Protein AF-A0AAW6XRH9-F1 (afdb_monomer_lite)

Sequence (326 aa):
MAYDRAVGAHVDYLELDLQKTADNILVVSHDENMSRVFGIDRNIKDYPYRKLNIYINQNNESMHSLEDVFKRYQNSNVKFMIEPKGDDDTKLLLQLIKKYQLEKRVLLESFSKEALITCSKVSPQIPTTQLSGDYQSLSLSKYYANNFYSEKTANYLNEHQKGYLLWGVNTVDQMEQYVQPEAGVSGILTDFPIKLATVLHANDAFKRHYESVSYPSNNISGDILLKNGRRVYANQVKLKENKLYYHVKPNLWINYNDLKNSNDFAPQAKTGKIILRKKTAVYTDPSFKKNSGRKLAANSAWNYFAVKKIDGKTAYNLGGSQWIRQ

Structure (mmCIF, N/CA/C/O backbone):
data_AF-A0AAW6XRH9-F1
#
_entry.id   AF-A0AAW6XRH9-F1
#
loop_
_atom_site.group_PDB
_atom_site.id
_atom_site.type_symbol
_atom_site.label_atom_id
_atom_site.label_alt_id
_atom_site.label_comp_id
_atom_site.label_asym_id
_atom_site.label_entity_id
_atom_site.label_seq_id
_atom_site.pdbx_PDB_ins_code
_atom_site.Cartn_x
_atom_site.Cartn_y
_atom_site.Cartn_z
_atom_site.occupancy
_atom_site.B_iso_or_equiv
_atom_site.auth_seq_id
_atom_site.auth_comp_id
_atom_site.auth_asym_id
_atom_site.auth_atom_id
_atom_site.pdbx_PDB_model_num
ATOM 1 N N . MET A 1 1 ? -4.885 -9.039 -7.307 1.00 79.44 1 MET A N 1
ATOM 2 C CA . MET A 1 1 ? -5.083 -10.222 -6.431 1.00 79.44 1 MET A CA 1
ATOM 3 C C . MET A 1 1 ? -4.707 -9.957 -4.978 1.00 79.44 1 MET A C 1
ATOM 5 O O . MET A 1 1 ? -5.488 -10.303 -4.099 1.00 79.44 1 MET A O 1
ATOM 9 N N . ALA A 1 2 ? -3.540 -9.360 -4.701 1.00 85.31 2 ALA A N 1
ATOM 10 C CA . ALA A 1 2 ? -3.091 -9.087 -3.328 1.00 85.31 2 ALA A CA 1
ATOM 11 C C . ALA A 1 2 ? -4.134 -8.306 -2.503 1.00 85.31 2 ALA A C 1
ATOM 13 O O . ALA A 1 2 ? -4.530 -8.750 -1.428 1.00 85.31 2 ALA A O 1
ATOM 14 N N . TYR A 1 3 ? -4.670 -7.219 -3.062 1.00 90.88 3 TYR A N 1
ATOM 15 C CA . TYR A 1 3 ? -5.717 -6.426 -2.417 1.00 90.88 3 TYR A CA 1
ATOM 16 C C . TYR A 1 3 ? -7.033 -7.184 -2.223 1.00 90.88 3 TYR A C 1
ATOM 18 O O . TYR A 1 3 ? -7.654 -7.043 -1.180 1.00 90.88 3 TYR A O 1
ATOM 26 N N . ASP A 1 4 ? -7.438 -8.062 -3.147 1.00 89.06 4 ASP A N 1
ATOM 27 C CA . ASP A 1 4 ? -8.636 -8.893 -2.944 1.00 89.06 4 ASP A CA 1
ATOM 28 C C . ASP A 1 4 ? -8.476 -9.846 -1.765 1.00 89.06 4 ASP A C 1
ATOM 30 O O . ASP A 1 4 ? -9.426 -10.071 -1.021 1.00 89.06 4 ASP A O 1
ATOM 34 N N . ARG A 1 5 ? -7.274 -10.410 -1.600 1.00 86.38 5 ARG A N 1
ATOM 35 C CA . ARG A 1 5 ? -6.949 -11.281 -0.472 1.00 86.38 5 ARG A CA 1
ATOM 36 C C . ARG A 1 5 ? -6.963 -10.497 0.841 1.00 86.38 5 ARG A C 1
ATOM 38 O O . ARG A 1 5 ? -7.491 -11.008 1.820 1.00 86.38 5 ARG A O 1
ATOM 45 N N . ALA A 1 6 ? -6.446 -9.269 0.845 1.00 89.06 6 ALA A N 1
ATOM 46 C CA . ALA A 1 6 ? -6.494 -8.381 2.005 1.00 89.06 6 ALA A CA 1
ATOM 47 C C . ALA A 1 6 ? -7.936 -7.962 2.353 1.00 89.06 6 ALA A C 1
ATOM 49 O O . ALA A 1 6 ? -8.355 -8.096 3.499 1.00 89.06 6 ALA A O 1
ATOM 50 N N . VAL A 1 7 ? -8.746 -7.558 1.367 1.00 89.69 7 VAL A N 1
ATOM 51 C CA . VAL A 1 7 ? -10.181 -7.272 1.561 1.00 89.69 7 VAL A CA 1
ATOM 52 C C . VAL A 1 7 ? -10.924 -8.515 2.056 1.00 89.69 7 VAL A C 1
ATOM 54 O O . VAL A 1 7 ? -11.724 -8.436 2.984 1.00 89.69 7 VAL A O 1
ATOM 57 N N . GLY A 1 8 ? -10.617 -9.683 1.489 1.00 82.81 8 GLY A N 1
ATOM 58 C CA . GLY A 1 8 ? -11.115 -10.977 1.951 1.00 82.81 8 GLY A CA 1
ATOM 59 C C . GLY A 1 8 ? -10.638 -11.376 3.350 1.00 82.81 8 GLY A C 1
ATOM 60 O O . GLY A 1 8 ? -11.140 -12.360 3.869 1.00 82.81 8 GLY A O 1
ATOM 61 N N . ALA A 1 9 ? -9.707 -10.635 3.952 1.00 82.88 9 ALA A N 1
ATOM 62 C CA . ALA A 1 9 ? -9.275 -10.760 5.343 1.00 82.88 9 ALA A CA 1
ATOM 63 C C . ALA A 1 9 ? -9.768 -9.585 6.223 1.00 82.88 9 ALA A C 1
ATOM 65 O O . ALA A 1 9 ? -9.244 -9.400 7.319 1.00 82.88 9 ALA A O 1
ATOM 66 N N . HIS A 1 10 ? -10.744 -8.792 5.741 1.00 84.75 10 HIS A N 1
ATOM 67 C CA . HIS A 1 10 ? -11.311 -7.583 6.375 1.00 84.75 10 HIS A CA 1
ATOM 68 C C . HIS A 1 10 ? -10.250 -6.677 7.007 1.00 84.75 10 HIS A C 1
ATOM 70 O O . HIS A 1 10 ? -10.393 -6.209 8.141 1.00 84.75 10 HIS A O 1
ATOM 76 N N . VAL A 1 11 ? -9.185 -6.400 6.256 1.00 91.25 11 VAL A N 1
ATOM 77 C CA . VAL A 1 11 ? -8.307 -5.284 6.607 1.00 91.25 11 VAL A CA 1
ATOM 78 C C . VAL A 1 11 ? -9.104 -3.979 6.607 1.00 91.25 11 VAL A C 1
ATOM 80 O O . VAL A 1 11 ? -10.017 -3.794 5.798 1.00 91.25 11 VAL A O 1
ATOM 83 N N . ASP A 1 12 ? -8.743 -3.059 7.497 1.00 94.75 12 ASP A N 1
ATOM 84 C CA . ASP A 1 12 ? -9.359 -1.730 7.536 1.00 94.75 12 ASP A CA 1
ATOM 85 C C . ASP A 1 12 ? -8.876 -0.854 6.375 1.00 94.75 12 ASP A C 1
ATOM 87 O O . ASP A 1 12 ? -9.661 -0.103 5.791 1.00 94.75 12 ASP A O 1
ATOM 91 N N . TYR A 1 13 ? -7.587 -0.971 6.038 1.00 97.38 13 TYR A N 1
ATOM 92 C CA . TYR A 1 13 ? -6.907 -0.180 5.019 1.00 97.38 13 TYR A CA 1
ATOM 93 C C . TYR A 1 13 ? -6.133 -1.076 4.050 1.00 97.38 13 TYR A C 1
ATOM 95 O O . TYR A 1 13 ? -5.524 -2.069 4.449 1.00 97.38 13 TYR A O 1
ATOM 103 N N . LEU A 1 14 ? -6.130 -0.689 2.776 1.00 97.50 14 LEU A N 1
ATOM 104 C CA . LEU A 1 14 ? -5.106 -1.080 1.813 1.00 97.50 14 LEU A CA 1
ATOM 105 C C . LEU A 1 14 ? -4.059 0.034 1.776 1.00 97.50 14 LEU A C 1
ATOM 107 O O . LEU A 1 14 ? -4.413 1.169 1.459 1.00 97.50 14 LEU A O 1
ATOM 111 N N . GLU A 1 15 ? -2.811 -0.283 2.110 1.00 96.50 15 GLU A N 1
ATOM 112 C CA . GLU A 1 15 ? -1.676 0.633 1.955 1.00 96.50 15 GLU A CA 1
ATOM 113 C C . GLU A 1 15 ? -1.172 0.590 0.503 1.00 96.50 15 GLU A C 1
ATOM 115 O O . GLU A 1 15 ? -1.142 -0.483 -0.116 1.00 96.50 15 GLU A O 1
ATOM 120 N N . LEU A 1 16 ? -0.912 1.771 -0.067 1.00 94.75 16 LEU A N 1
ATOM 121 C CA . LEU A 1 16 ? -0.594 1.979 -1.474 1.00 94.75 16 LEU A CA 1
ATOM 122 C C . LEU A 1 16 ? 0.499 3.047 -1.648 1.00 94.75 16 LEU A C 1
ATOM 124 O O . LEU A 1 16 ? 0.236 4.248 -1.526 1.00 94.75 16 LEU A O 1
ATOM 128 N N . ASP A 1 17 ? 1.658 2.629 -2.146 1.00 92.31 17 ASP A N 1
ATOM 129 C CA . ASP A 1 17 ? 2.605 3.535 -2.791 1.00 92.31 17 ASP A CA 1
ATOM 130 C C . ASP A 1 17 ? 2.164 3.915 -4.209 1.00 92.31 17 ASP A C 1
ATOM 132 O O . ASP A 1 17 ? 1.732 3.071 -5.011 1.00 92.31 17 ASP A O 1
ATOM 136 N N . LEU A 1 18 ? 2.371 5.183 -4.564 1.00 94.31 18 LEU A N 1
ATOM 137 C CA . LEU A 1 18 ? 2.085 5.694 -5.899 1.00 94.31 18 LEU A CA 1
ATOM 138 C C . LEU A 1 18 ? 3.344 6.093 -6.662 1.00 94.31 18 LEU A C 1
ATOM 140 O O . LEU A 1 18 ? 4.308 6.612 -6.109 1.00 94.31 18 LEU A O 1
ATOM 144 N N . GLN A 1 19 ? 3.270 5.930 -7.980 1.00 94.19 19 GLN A N 1
ATOM 145 C CA . GLN A 1 19 ? 4.191 6.524 -8.944 1.00 94.19 19 GLN A CA 1
ATOM 146 C C . GLN A 1 19 ? 3.393 7.187 -10.062 1.00 94.19 19 GLN A C 1
ATOM 148 O O . GLN A 1 19 ? 2.272 6.776 -10.373 1.00 94.19 19 GLN A O 1
ATOM 153 N N . LYS A 1 20 ? 3.976 8.198 -10.708 1.00 95.44 20 LYS A N 1
ATOM 154 C CA . LYS A 1 20 ? 3.349 8.899 -11.833 1.00 95.44 20 LYS A CA 1
ATOM 155 C C . LYS A 1 20 ? 3.992 8.508 -13.161 1.00 95.44 20 LYS A C 1
ATOM 157 O O . LYS A 1 20 ? 5.211 8.466 -13.292 1.00 95.44 20 LYS A O 1
ATOM 162 N N . THR A 1 21 ? 3.152 8.230 -14.151 1.00 96.88 21 THR A N 1
ATOM 163 C CA . THR A 1 21 ? 3.546 7.962 -15.547 1.00 96.88 21 THR A CA 1
ATOM 164 C C . THR A 1 21 ? 3.757 9.255 -16.343 1.00 96.88 21 THR A C 1
ATOM 166 O O . THR A 1 21 ? 3.339 10.331 -15.915 1.00 96.88 21 THR A O 1
ATOM 169 N N . ALA A 1 22 ? 4.365 9.165 -17.531 1.00 96.94 22 ALA A N 1
ATOM 170 C CA . ALA A 1 22 ? 4.629 10.337 -18.379 1.00 96.94 22 ALA A CA 1
ATOM 171 C C . ALA A 1 22 ? 3.352 11.073 -18.837 1.00 96.94 22 ALA A C 1
ATOM 173 O O . ALA A 1 22 ? 3.406 12.258 -19.156 1.00 96.94 22 ALA A O 1
ATOM 174 N N . ASP A 1 23 ? 2.208 10.382 -18.882 1.00 97.31 23 ASP A N 1
ATOM 175 C CA . ASP A 1 23 ? 0.891 10.940 -19.209 1.00 97.31 23 ASP A CA 1
ATOM 176 C C . ASP A 1 23 ? 0.044 11.265 -17.962 1.00 97.31 23 ASP A C 1
ATOM 178 O O . ASP A 1 23 ? -1.179 11.347 -18.045 1.00 97.31 23 ASP A O 1
ATOM 182 N N . ASN A 1 24 ? 0.698 11.504 -16.815 1.00 95.81 24 ASN A N 1
ATOM 183 C CA . ASN A 1 24 ? 0.095 11.933 -15.545 1.00 95.81 24 ASN A CA 1
ATOM 184 C C . ASN A 1 24 ? -0.930 10.955 -14.944 1.00 95.81 24 ASN A C 1
ATOM 186 O O . ASN A 1 24 ? -1.777 11.347 -14.140 1.00 95.81 24 ASN A O 1
ATOM 190 N N . ILE A 1 25 ? -0.846 9.669 -15.285 1.00 97.19 25 ILE A N 1
ATOM 191 C CA . ILE A 1 25 ? -1.648 8.625 -14.644 1.00 97.19 25 ILE A CA 1
ATOM 192 C C . ILE A 1 25 ? -0.900 8.120 -13.409 1.00 97.19 25 ILE A C 1
ATOM 194 O O . ILE A 1 25 ? 0.241 7.658 -13.523 1.00 97.19 25 ILE A O 1
ATOM 198 N N . LEU A 1 26 ? -1.554 8.194 -12.246 1.00 97.38 26 LEU A N 1
ATOM 199 C CA . LEU A 1 26 ? -1.068 7.592 -11.004 1.00 97.38 26 LEU A CA 1
ATOM 200 C C . LEU A 1 26 ? -1.239 6.072 -11.068 1.00 97.38 26 LEU A C 1
ATOM 202 O O . LEU A 1 26 ? -2.343 5.562 -11.287 1.00 97.38 26 LEU A O 1
ATOM 206 N N . VAL A 1 27 ? -0.138 5.356 -10.877 1.00 96.75 27 VAL A N 1
ATOM 207 C CA . VAL A 1 27 ? -0.069 3.894 -10.845 1.00 96.75 27 VAL A CA 1
ATOM 208 C C . VAL A 1 27 ? 0.386 3.421 -9.476 1.00 96.75 27 VAL A C 1
ATOM 210 O O . VAL A 1 27 ? 1.139 4.110 -8.792 1.00 96.75 27 VAL A O 1
ATOM 213 N N . VAL A 1 28 ? -0.065 2.234 -9.088 1.00 95.12 28 VAL A N 1
ATOM 214 C CA . VAL A 1 28 ? 0.294 1.631 -7.804 1.00 95.12 28 VAL A CA 1
ATOM 215 C C . VAL A 1 28 ? 1.624 0.894 -7.945 1.00 95.12 28 VAL A C 1
ATOM 217 O O . VAL A 1 28 ? 1.713 -0.102 -8.670 1.00 95.12 28 VAL A O 1
ATOM 220 N N . SER A 1 29 ? 2.669 1.416 -7.301 1.00 92.00 29 SER A N 1
ATOM 221 C CA . SER A 1 29 ? 4.024 0.859 -7.316 1.00 92.00 29 SER A CA 1
ATOM 222 C C . SER A 1 29 ? 4.869 1.488 -6.212 1.00 92.00 29 SER A C 1
ATOM 224 O O . SER A 1 29 ? 4.973 2.706 -6.146 1.00 92.00 29 SER A O 1
ATOM 226 N N . HIS A 1 30 ? 5.555 0.669 -5.416 1.00 90.00 30 HIS A N 1
ATOM 227 C CA . HIS A 1 30 ? 6.569 1.158 -4.476 1.00 90.00 30 HIS A CA 1
ATOM 228 C C . HIS A 1 30 ? 7.784 1.737 -5.216 1.00 90.00 30 HIS A C 1
ATOM 230 O O . HIS A 1 30 ? 8.213 2.864 -4.977 1.00 90.00 30 HIS A O 1
ATOM 236 N N . ASP A 1 31 ? 8.335 0.971 -6.162 1.00 86.06 31 ASP A N 1
ATOM 237 C CA . ASP A 1 31 ? 9.548 1.362 -6.881 1.00 86.06 31 ASP A CA 1
ATOM 238 C C . ASP A 1 31 ? 9.225 2.303 -8.045 1.00 86.06 31 ASP A C 1
ATOM 240 O O . ASP A 1 31 ? 8.259 2.086 -8.781 1.00 86.06 31 ASP A O 1
ATOM 244 N N . GLU A 1 32 ? 10.119 3.256 -8.306 1.00 88.69 32 GLU A N 1
ATOM 245 C CA . GLU A 1 32 ? 10.082 4.103 -9.506 1.00 88.69 32 GLU A CA 1
ATOM 246 C C . GLU A 1 32 ? 10.357 3.320 -10.805 1.00 88.69 32 GLU A C 1
ATOM 248 O O . GLU A 1 32 ? 10.006 3.769 -11.899 1.00 88.69 32 GLU A O 1
ATOM 253 N N . ASN A 1 33 ? 11.012 2.156 -10.709 1.00 87.44 33 ASN A N 1
ATOM 254 C CA . ASN A 1 33 ? 11.453 1.343 -11.843 1.00 87.44 33 ASN A CA 1
ATOM 255 C C . ASN A 1 33 ? 10.791 -0.042 -11.836 1.00 87.44 33 ASN A C 1
ATOM 257 O O . ASN A 1 33 ? 10.677 -0.708 -10.810 1.00 87.44 33 ASN A O 1
ATOM 261 N N . MET A 1 34 ? 10.413 -0.524 -13.019 1.00 84.31 34 MET A N 1
ATOM 262 C CA . MET A 1 34 ? 9.691 -1.788 -13.197 1.00 84.31 34 MET A CA 1
ATOM 263 C C . MET A 1 34 ? 10.557 -3.053 -13.021 1.00 84.31 34 MET A C 1
ATOM 265 O O . MET A 1 34 ? 10.050 -4.173 -13.153 1.00 84.31 34 MET A O 1
ATOM 269 N N . SER A 1 35 ? 11.851 -2.909 -12.722 1.00 77.12 35 SER A N 1
ATOM 270 C CA . SER A 1 35 ? 12.831 -4.001 -12.687 1.00 77.12 35 SER A CA 1
ATOM 271 C C . SER A 1 35 ? 12.520 -5.075 -11.653 1.00 77.12 35 SER A C 1
ATOM 273 O O . SER A 1 35 ? 12.693 -6.253 -11.949 1.00 77.12 35 SER A O 1
ATOM 275 N N . ARG A 1 36 ? 12.060 -4.718 -10.451 1.00 75.00 36 ARG A N 1
ATOM 276 C CA . ARG A 1 36 ? 11.839 -5.710 -9.387 1.00 75.00 36 ARG A CA 1
ATOM 277 C C . ARG A 1 36 ? 10.564 -6.526 -9.603 1.00 75.00 36 ARG A C 1
ATOM 279 O O . ARG A 1 36 ? 10.591 -7.745 -9.470 1.00 75.00 36 ARG A O 1
ATOM 286 N N . VAL A 1 37 ? 9.462 -5.859 -9.961 1.00 80.81 37 VAL A N 1
ATOM 287 C CA . VAL A 1 37 ? 8.123 -6.477 -10.042 1.00 80.81 37 VAL A CA 1
ATOM 288 C C . VAL A 1 37 ? 7.845 -7.088 -11.416 1.00 80.81 37 VAL A C 1
ATOM 290 O O . VAL A 1 37 ? 7.384 -8.223 -11.515 1.00 80.81 37 VAL A O 1
ATOM 293 N N . PHE A 1 38 ? 8.146 -6.356 -12.488 1.00 79.44 38 PHE A N 1
ATOM 294 C CA . PHE A 1 38 ? 7.896 -6.790 -13.870 1.00 79.44 38 PHE A CA 1
ATOM 295 C C . PHE A 1 38 ? 9.172 -7.269 -14.556 1.00 79.44 38 PHE A C 1
ATOM 297 O O . PHE A 1 38 ? 9.143 -7.851 -15.645 1.00 79.44 38 PHE A O 1
ATOM 304 N N . GLY A 1 39 ? 10.330 -7.016 -13.938 1.00 68.75 39 GLY A N 1
ATOM 305 C CA . GLY A 1 39 ? 11.597 -7.414 -14.507 1.00 68.75 39 GLY A CA 1
ATOM 306 C C . GLY A 1 39 ? 12.113 -6.500 -15.621 1.00 68.75 39 GLY A C 1
ATOM 307 O O . GLY A 1 39 ? 13.094 -6.832 -16.289 1.00 68.75 39 GLY A O 1
ATOM 308 N N . ILE A 1 40 ? 11.418 -5.413 -15.923 1.00 74.25 40 ILE A N 1
ATOM 309 C CA . ILE A 1 40 ? 11.730 -4.557 -17.066 1.00 74.25 40 ILE A CA 1
ATOM 310 C C . ILE A 1 40 ? 12.482 -3.336 -16.560 1.00 74.25 40 ILE A C 1
ATOM 312 O O . ILE A 1 40 ? 11.975 -2.635 -15.695 1.00 74.25 40 ILE A O 1
ATOM 316 N N . ASP A 1 41 ? 13.660 -3.059 -17.115 1.00 76.31 41 ASP A N 1
ATOM 317 C CA . ASP A 1 41 ? 14.398 -1.841 -16.780 1.00 76.31 41 ASP A CA 1
ATOM 318 C C . ASP A 1 41 ? 13.805 -0.626 -17.507 1.00 76.31 41 ASP A C 1
ATOM 320 O O . ASP A 1 41 ? 14.206 -0.263 -18.616 1.00 76.31 41 ASP A O 1
ATOM 324 N N . ARG A 1 42 ? 12.764 -0.056 -16.900 1.00 82.75 42 ARG A N 1
ATOM 325 C CA . ARG A 1 42 ? 12.093 1.176 -17.319 1.00 82.75 42 ARG A CA 1
ATOM 326 C C . ARG A 1 42 ? 11.636 1.922 -16.076 1.00 82.75 42 ARG A C 1
ATOM 328 O O . ARG A 1 42 ? 10.967 1.323 -15.231 1.00 82.75 42 ARG A O 1
ATOM 335 N N . ASN A 1 43 ? 11.943 3.214 -15.995 1.00 88.38 43 ASN A N 1
ATOM 336 C CA . ASN A 1 43 ? 11.331 4.067 -14.983 1.00 88.38 43 ASN A CA 1
ATOM 337 C C . ASN A 1 43 ? 9.909 4.412 -15.414 1.00 88.38 43 ASN A C 1
ATOM 339 O O . ASN A 1 43 ? 9.656 4.700 -16.583 1.00 88.38 43 ASN A O 1
ATOM 343 N N . ILE A 1 44 ? 8.987 4.388 -14.463 1.00 94.31 44 ILE A N 1
ATOM 344 C CA . ILE A 1 44 ? 7.557 4.587 -14.700 1.00 94.31 44 ILE A CA 1
ATOM 345 C C . ILE A 1 44 ? 7.292 5.980 -15.283 1.00 94.31 44 ILE A C 1
ATOM 347 O O . ILE A 1 44 ? 6.551 6.112 -16.257 1.00 94.31 44 ILE A O 1
ATOM 351 N N . LYS A 1 45 ? 7.977 7.001 -14.758 1.00 95.44 45 LYS A N 1
ATOM 352 C CA . LYS A 1 45 ? 7.833 8.401 -15.181 1.00 95.44 45 LYS A CA 1
ATOM 353 C C . LYS A 1 45 ? 8.204 8.683 -16.639 1.00 95.44 45 LYS A C 1
ATOM 355 O O . LYS A 1 45 ? 7.781 9.697 -17.178 1.00 95.44 45 LYS A O 1
ATOM 360 N N . ASP A 1 46 ? 8.960 7.793 -17.284 1.00 95.94 46 ASP A N 1
ATOM 361 C CA . ASP A 1 46 ? 9.474 8.001 -18.644 1.00 95.94 46 ASP A CA 1
ATOM 362 C C . ASP A 1 46 ? 8.501 7.505 -19.734 1.00 95.94 46 ASP A C 1
ATOM 364 O O . ASP A 1 46 ? 8.744 7.701 -20.926 1.00 95.94 46 ASP A O 1
ATOM 368 N N . TYR A 1 47 ? 7.406 6.828 -19.363 1.00 97.06 47 TYR A N 1
ATOM 369 C CA . TYR A 1 47 ? 6.498 6.189 -20.319 1.00 97.06 47 TYR A CA 1
ATOM 370 C C . TYR A 1 47 ? 5.023 6.440 -19.992 1.00 97.06 47 TYR A C 1
ATOM 372 O O . TYR A 1 47 ? 4.657 6.505 -18.819 1.00 97.06 47 TYR A O 1
ATOM 380 N N . PRO A 1 48 ? 4.148 6.522 -21.014 1.00 98.06 48 PRO A N 1
ATOM 381 C CA . PRO A 1 48 ? 2.712 6.596 -20.788 1.00 98.06 48 PRO A CA 1
ATOM 382 C C . PRO A 1 48 ? 2.163 5.255 -20.284 1.00 98.06 48 PRO A C 1
ATOM 384 O O . PRO A 1 48 ? 2.646 4.193 -20.700 1.00 98.06 48 PRO A O 1
ATOM 387 N N . TYR A 1 49 ? 1.110 5.277 -19.462 1.00 97.69 49 TYR A N 1
ATOM 388 C CA . TYR A 1 49 ? 0.538 4.083 -18.816 1.00 97.69 49 TYR A CA 1
ATOM 389 C C . TYR A 1 49 ? 0.264 2.931 -19.790 1.00 97.69 49 TYR A C 1
ATOM 391 O O . TYR A 1 49 ? 0.635 1.789 -19.522 1.00 97.69 49 TYR A O 1
ATOM 399 N N . ARG A 1 50 ? -0.289 3.225 -20.978 1.00 96.69 50 ARG A N 1
ATOM 400 C CA . ARG A 1 50 ? -0.598 2.213 -22.012 1.00 96.69 50 ARG A CA 1
ATOM 401 C C . ARG A 1 50 ? 0.618 1.437 -22.536 1.00 96.69 50 ARG A C 1
ATOM 403 O O . ARG A 1 50 ? 0.467 0.439 -23.230 1.00 96.69 50 ARG A O 1
ATOM 410 N N . LYS A 1 51 ? 1.834 1.947 -22.313 1.00 95.56 51 LYS A N 1
ATOM 411 C CA . LYS A 1 51 ? 3.093 1.274 -22.671 1.00 95.56 51 LYS A CA 1
ATOM 412 C C . LYS A 1 51 ? 3.651 0.451 -21.514 1.00 95.56 51 LYS A C 1
ATOM 414 O O . LYS A 1 51 ? 4.522 -0.378 -21.755 1.00 95.56 51 LYS A O 1
ATOM 419 N N . LEU A 1 52 ? 3.165 0.677 -20.294 1.00 94.00 52 LEU A N 1
ATOM 420 C CA . LEU A 1 52 ? 3.593 -0.021 -19.086 1.00 94.00 52 LEU A CA 1
ATOM 421 C C . LEU A 1 52 ? 2.624 -1.142 -18.698 1.00 94.00 52 LEU A C 1
ATOM 423 O O . LEU A 1 52 ? 3.062 -2.234 -18.351 1.00 94.00 52 LEU A O 1
ATOM 427 N N . ASN A 1 53 ? 1.314 -0.916 -18.821 1.00 92.88 53 ASN A N 1
ATOM 428 C CA . ASN A 1 53 ? 0.281 -1.879 -18.422 1.00 92.88 53 ASN A CA 1
ATOM 429 C C . ASN A 1 53 ? 0.217 -3.146 -19.298 1.00 92.88 53 ASN A C 1
ATOM 431 O O . ASN A 1 53 ? -0.505 -4.083 -18.974 1.00 92.88 53 ASN A O 1
ATOM 435 N N . ILE A 1 54 ? 0.981 -3.197 -20.390 1.00 90.38 54 ILE A N 1
ATOM 436 C CA . ILE A 1 54 ? 1.149 -4.399 -21.216 1.00 90.38 54 ILE A CA 1
ATOM 437 C C . ILE A 1 54 ? 2.100 -5.419 -20.582 1.00 90.38 54 ILE A C 1
ATOM 439 O O . ILE A 1 54 ? 2.111 -6.580 -20.988 1.00 90.38 54 ILE A O 1
ATOM 443 N N . TYR A 1 55 ? 2.940 -4.988 -19.636 1.00 84.31 55 TYR A N 1
ATOM 444 C CA . TYR A 1 55 ? 3.877 -5.875 -18.966 1.00 84.31 55 TYR A CA 1
ATOM 445 C C . TYR A 1 55 ? 3.168 -6.663 -17.883 1.00 84.31 55 TYR A C 1
ATOM 447 O O . TYR A 1 55 ? 2.393 -6.124 -17.097 1.00 84.31 55 TYR A O 1
ATOM 455 N N . ILE A 1 56 ? 3.492 -7.947 -17.843 1.00 81.31 56 ILE A N 1
ATOM 456 C CA . ILE A 1 56 ? 2.885 -8.917 -16.954 1.00 81.31 56 ILE A CA 1
ATOM 457 C C . ILE A 1 56 ? 3.957 -9.417 -15.988 1.00 81.31 56 ILE A C 1
ATOM 459 O O . ILE A 1 56 ? 5.049 -9.808 -16.406 1.00 81.31 56 ILE A O 1
ATOM 463 N N . ASN A 1 57 ? 3.667 -9.348 -14.691 1.00 78.31 57 ASN A N 1
ATOM 464 C CA . ASN A 1 57 ? 4.558 -9.841 -13.650 1.00 78.31 57 ASN A CA 1
ATOM 465 C C . ASN A 1 57 ? 4.491 -11.377 -13.541 1.00 78.31 57 ASN A C 1
ATOM 467 O O . ASN A 1 57 ? 3.724 -12.051 -14.228 1.00 78.31 57 ASN A O 1
ATOM 471 N N . GLN A 1 58 ? 5.283 -11.953 -12.639 1.00 69.75 58 GLN A N 1
ATOM 472 C CA . GLN A 1 58 ? 5.321 -13.407 -12.430 1.00 69.75 58 GLN A CA 1
ATOM 473 C C . GLN A 1 58 ? 4.023 -14.020 -11.871 1.00 69.75 58 GLN A C 1
ATOM 475 O O . GLN A 1 58 ? 3.874 -15.237 -11.878 1.00 69.75 58 GLN A O 1
ATOM 480 N N . ASN A 1 59 ? 3.081 -13.188 -11.426 1.00 70.12 59 ASN A N 1
ATOM 481 C CA . ASN A 1 59 ? 1.741 -13.585 -10.994 1.00 70.12 59 ASN A CA 1
ATOM 482 C C . ASN A 1 59 ? 0.695 -13.363 -12.091 1.00 70.12 59 ASN A C 1
ATOM 484 O O . ASN A 1 59 ? -0.503 -13.364 -11.832 1.00 70.12 59 ASN A O 1
ATOM 488 N N . ASN A 1 60 ? 1.151 -13.161 -13.324 1.00 73.38 60 ASN A N 1
ATOM 489 C CA . ASN A 1 60 ? 0.322 -12.900 -14.483 1.00 73.38 60 ASN A CA 1
ATOM 490 C C . ASN A 1 60 ? -0.547 -11.622 -14.369 1.00 73.38 60 ASN A C 1
ATOM 492 O O . ASN A 1 60 ? -1.542 -11.487 -15.078 1.00 73.38 60 ASN A O 1
ATOM 496 N N . GLU A 1 61 ? -0.172 -10.668 -13.506 1.00 82.81 61 GLU A N 1
ATOM 497 C CA . GLU A 1 61 ? -0.861 -9.381 -13.335 1.00 82.81 61 GLU A CA 1
ATOM 498 C C . GLU A 1 61 ? -0.113 -8.238 -14.030 1.00 82.81 61 GLU A C 1
ATOM 500 O O . GLU A 1 61 ? 1.121 -8.205 -14.066 1.00 82.81 61 GLU A O 1
ATOM 505 N N . SER A 1 62 ? -0.872 -7.287 -14.573 1.00 90.25 62 SER A N 1
ATOM 506 C CA . SER A 1 62 ? -0.339 -6.035 -15.103 1.00 90.25 62 SER A CA 1
ATOM 507 C C . SER A 1 62 ? -0.199 -4.975 -14.014 1.00 90.25 62 SER A C 1
ATOM 509 O O . SER A 1 62 ? -0.759 -5.093 -12.928 1.00 90.25 62 SER A O 1
ATOM 511 N N . MET A 1 63 ? 0.499 -3.888 -14.335 1.00 92.50 63 MET A N 1
ATOM 512 C CA . MET A 1 63 ? 0.438 -2.661 -13.540 1.00 92.50 63 MET A CA 1
ATOM 513 C C . MET A 1 63 ? -1.003 -2.137 -13.469 1.00 92.50 63 MET A C 1
ATOM 515 O O . MET A 1 63 ? -1.733 -2.200 -14.461 1.00 92.50 63 MET A O 1
ATOM 519 N N . HIS A 1 64 ? -1.394 -1.618 -12.306 1.00 94.88 64 HIS A N 1
ATOM 520 C CA . HIS A 1 64 ? -2.715 -1.044 -12.066 1.00 94.88 64 HIS A CA 1
ATOM 521 C C . HIS A 1 64 ? -2.622 0.473 -11.917 1.00 94.88 64 HIS A C 1
ATOM 523 O O . HIS A 1 64 ? -1.726 0.978 -11.235 1.00 94.88 64 HIS A O 1
ATOM 529 N N . SER A 1 65 ? -3.563 1.197 -12.523 1.00 97.38 65 SER A N 1
ATOM 530 C CA . SER A 1 65 ? -3.783 2.599 -12.175 1.00 97.38 65 SER A CA 1
ATOM 531 C C . SER A 1 65 ? -4.493 2.695 -10.822 1.00 97.38 65 SER A C 1
ATOM 533 O O . SER A 1 65 ? -5.264 1.804 -10.452 1.00 97.38 65 SER A O 1
ATOM 535 N N . LEU A 1 66 ? -4.276 3.788 -10.091 1.00 97.62 66 LEU A N 1
ATOM 536 C CA . LEU A 1 66 ? -5.015 4.054 -8.854 1.00 97.62 66 LEU A CA 1
ATOM 537 C C . LEU A 1 66 ? -6.524 4.146 -9.116 1.00 97.62 66 LEU A C 1
ATOM 539 O O . LEU A 1 66 ? -7.337 3.684 -8.320 1.00 97.62 66 LEU A O 1
ATOM 543 N N . GLU A 1 67 ? -6.902 4.697 -10.269 1.00 97.50 67 GLU A N 1
ATOM 544 C CA . GLU A 1 67 ? -8.297 4.774 -10.675 1.00 97.50 67 GLU A CA 1
ATOM 545 C C . GLU A 1 67 ? -8.938 3.378 -10.811 1.00 97.50 67 GLU A C 1
ATOM 547 O O . GLU A 1 67 ? -10.069 3.178 -10.367 1.00 97.50 67 GLU A O 1
ATOM 552 N N . ASP A 1 68 ? -8.226 2.400 -11.380 1.00 95.75 68 ASP A N 1
ATOM 553 C CA . ASP A 1 68 ? -8.726 1.024 -11.490 1.00 95.75 68 ASP A CA 1
ATOM 554 C C . ASP A 1 68 ? -8.914 0.379 -10.108 1.00 95.75 68 ASP A C 1
ATOM 556 O O . ASP A 1 68 ? -9.893 -0.337 -9.884 1.00 95.75 68 ASP A O 1
ATOM 560 N N . VAL A 1 69 ? -8.019 0.676 -9.158 1.00 96.81 69 VAL A N 1
ATOM 561 C CA . VAL A 1 69 ? -8.137 0.229 -7.760 1.00 96.81 69 VAL A CA 1
ATOM 562 C C . VAL A 1 69 ? -9.366 0.854 -7.093 1.00 96.81 69 VAL A C 1
ATOM 564 O O . VAL A 1 69 ? -10.170 0.133 -6.501 1.00 96.81 69 VAL A O 1
ATOM 567 N N . PHE A 1 70 ? -9.578 2.164 -7.244 1.00 97.25 70 PHE A N 1
ATOM 568 C CA . PHE A 1 70 ? -10.765 2.844 -6.715 1.00 97.25 70 PHE A CA 1
ATOM 569 C C . PHE A 1 70 ? -12.060 2.270 -7.287 1.00 97.25 70 PHE A C 1
ATOM 571 O O . PHE A 1 70 ? -12.950 1.922 -6.511 1.00 97.25 70 PHE A O 1
ATOM 578 N N . LYS A 1 71 ? -12.149 2.077 -8.610 1.00 95.50 71 LYS A N 1
ATOM 579 C CA . LYS A 1 71 ? -13.312 1.439 -9.256 1.00 95.50 71 LYS A CA 1
ATOM 580 C C . LYS A 1 71 ? -13.572 0.040 -8.694 1.00 95.50 71 LYS A C 1
ATOM 582 O O . LYS A 1 71 ? -14.715 -0.299 -8.393 1.00 95.50 71 LYS A O 1
ATOM 587 N N . ARG A 1 72 ? -12.519 -0.769 -8.522 1.00 94.38 72 ARG A N 1
ATOM 588 C CA . ARG A 1 72 ? -12.632 -2.158 -8.053 1.00 94.38 72 ARG A CA 1
ATOM 589 C C . ARG A 1 72 ? -13.239 -2.272 -6.656 1.00 94.38 72 ARG A C 1
ATOM 591 O O . ARG A 1 72 ? -14.046 -3.173 -6.417 1.00 94.38 72 ARG A O 1
ATOM 598 N N . TYR A 1 73 ? -12.849 -1.376 -5.753 1.00 95.56 73 TYR A N 1
ATOM 599 C CA . TYR A 1 73 ? -13.226 -1.408 -4.335 1.00 95.56 73 TYR A CA 1
ATOM 600 C C . TYR A 1 73 ? -14.259 -0.342 -3.954 1.00 95.56 73 TYR A C 1
ATOM 602 O O . TYR A 1 73 ? -14.548 -0.151 -2.767 1.00 95.56 73 TYR A O 1
ATOM 610 N N . GLN A 1 74 ? -14.857 0.328 -4.944 1.00 91.69 74 GLN A N 1
ATOM 611 C CA . GLN A 1 74 ? -15.803 1.421 -4.736 1.00 91.69 74 GLN A CA 1
ATOM 612 C C . GLN A 1 74 ? -16.983 1.002 -3.851 1.00 91.69 74 GLN A C 1
ATOM 614 O O . GLN A 1 74 ? -17.351 1.756 -2.957 1.00 91.69 74 GLN A O 1
ATOM 619 N N . ASN A 1 75 ? -17.498 -0.214 -4.051 1.00 88.31 75 ASN A N 1
ATOM 620 C CA . ASN A 1 75 ? -18.651 -0.765 -3.330 1.00 88.31 75 ASN A CA 1
ATOM 621 C C . ASN A 1 75 ? -18.282 -1.513 -2.035 1.00 88.31 75 ASN A C 1
ATOM 623 O O . ASN A 1 75 ? -19.160 -2.077 -1.383 1.00 88.31 75 ASN A O 1
ATOM 627 N N . SER A 1 76 ? -16.994 -1.563 -1.685 1.00 90.38 76 SER A N 1
ATOM 628 C CA . SER A 1 76 ? -16.511 -2.155 -0.434 1.00 90.38 76 SER A CA 1
ATOM 629 C C . SER A 1 76 ? -16.411 -1.101 0.674 1.00 90.38 76 SER A C 1
ATOM 631 O O . SER A 1 76 ? -16.363 0.095 0.392 1.00 90.38 76 SER A O 1
ATOM 633 N N . ASN A 1 77 ? -16.289 -1.546 1.926 1.00 90.31 77 ASN A N 1
ATOM 634 C CA . ASN A 1 77 ? -16.013 -0.665 3.066 1.00 90.31 77 ASN A CA 1
ATOM 635 C C . ASN A 1 77 ? -14.514 -0.440 3.316 1.00 90.31 77 ASN A C 1
ATOM 637 O O . ASN A 1 77 ? -14.166 0.292 4.242 1.00 90.31 77 ASN A O 1
ATOM 641 N N . VAL A 1 78 ? -13.631 -1.055 2.516 1.00 94.56 78 VAL A N 1
ATOM 642 C CA . VAL A 1 78 ? -12.186 -0.896 2.705 1.00 94.56 78 VAL A CA 1
ATOM 643 C C . VAL A 1 78 ? -11.788 0.560 2.480 1.00 94.56 78 VAL A C 1
ATOM 645 O O . VAL A 1 78 ? -12.352 1.255 1.619 1.00 94.56 78 VAL A O 1
ATOM 648 N N . LYS A 1 79 ? -10.834 1.019 3.285 1.00 97.75 79 LYS A N 1
ATOM 649 C CA . LYS A 1 79 ? -10.214 2.336 3.175 1.00 97.75 79 LYS A CA 1
ATOM 650 C C . LYS A 1 79 ? -8.849 2.210 2.500 1.00 97.75 79 LYS A C 1
ATOM 652 O O . LYS A 1 79 ? -8.336 1.109 2.306 1.00 97.75 79 LYS A O 1
ATOM 657 N N . PHE A 1 80 ? -8.256 3.340 2.152 1.00 98.31 80 PHE A N 1
ATOM 658 C CA . PHE A 1 80 ? -6.949 3.409 1.512 1.00 98.31 80 PHE A CA 1
ATOM 659 C C . PHE A 1 80 ? -6.010 4.259 2.354 1.00 98.31 80 PHE A C 1
ATOM 661 O O . PHE A 1 80 ? -6.385 5.348 2.785 1.00 98.31 80 PHE A O 1
ATOM 668 N N . MET A 1 81 ? -4.810 3.752 2.593 1.00 97.88 81 MET A N 1
ATOM 669 C CA . MET A 1 81 ? -3.693 4.506 3.143 1.00 97.88 81 MET A CA 1
ATOM 670 C C . MET A 1 81 ? -2.733 4.748 1.980 1.00 97.88 81 MET A C 1
ATOM 672 O O . MET A 1 81 ? -2.409 3.802 1.269 1.00 97.88 81 MET A O 1
ATOM 676 N N . ILE A 1 82 ? -2.449 6.009 1.657 1.00 96.75 82 ILE A N 1
ATOM 677 C CA . ILE A 1 82 ? -1.806 6.360 0.386 1.00 96.75 82 ILE A CA 1
ATOM 678 C C . ILE A 1 82 ? -0.649 7.320 0.627 1.00 96.75 82 ILE A C 1
ATOM 680 O O . ILE A 1 82 ? -0.857 8.411 1.167 1.00 96.75 82 ILE A O 1
ATOM 684 N N . GLU A 1 83 ? 0.532 6.952 0.131 1.00 90.38 83 GLU A N 1
ATOM 685 C CA . GLU A 1 83 ? 1.723 7.799 0.145 1.00 90.38 83 GLU A CA 1
ATOM 686 C C . GLU A 1 83 ? 1.919 8.511 -1.212 1.00 90.38 83 GLU A C 1
ATOM 688 O O . GLU A 1 83 ? 2.320 7.880 -2.200 1.00 90.38 83 GLU A O 1
ATOM 693 N N . PRO A 1 84 ? 1.668 9.832 -1.323 1.00 80.56 84 PRO A N 1
ATOM 694 C CA . PRO A 1 84 ? 2.115 10.601 -2.477 1.00 80.56 84 PRO A CA 1
ATOM 695 C C . PRO A 1 84 ? 3.631 10.846 -2.404 1.00 80.56 84 PRO A C 1
ATOM 697 O O . PRO A 1 84 ? 4.153 11.300 -1.387 1.00 80.56 84 PRO A O 1
ATOM 700 N N . LYS A 1 85 ? 4.343 10.623 -3.516 1.00 78.06 85 LYS A N 1
ATOM 701 C CA . LYS A 1 85 ? 5.805 10.808 -3.597 1.00 78.06 85 LYS A CA 1
ATOM 702 C C . LYS A 1 85 ? 6.240 12.236 -3.997 1.00 78.06 85 LYS A C 1
ATOM 704 O O . LYS A 1 85 ? 7.436 12.495 -4.103 1.00 78.06 85 LYS A O 1
ATOM 709 N N . GLY A 1 86 ? 5.306 13.179 -4.202 1.00 73.81 86 GLY A N 1
ATOM 710 C CA . GLY A 1 86 ? 5.609 14.586 -4.524 1.00 73.81 86 GLY A CA 1
ATOM 711 C C . GLY A 1 86 ? 4.388 15.514 -4.674 1.00 73.81 86 GLY A C 1
ATOM 712 O O . GLY A 1 86 ? 3.236 15.073 -4.634 1.00 73.81 86 GLY A O 1
ATOM 713 N N . ASP A 1 87 ? 4.632 16.816 -4.870 1.00 72.12 87 ASP A N 1
ATOM 714 C CA . ASP A 1 87 ? 3.589 17.864 -4.879 1.00 72.12 87 ASP A CA 1
ATOM 715 C C . ASP A 1 87 ? 2.589 17.746 -6.040 1.00 72.12 87 ASP A C 1
ATOM 717 O O . ASP A 1 87 ? 1.373 17.843 -5.847 1.00 72.12 87 ASP A O 1
ATOM 721 N N . ASP A 1 88 ? 3.078 17.525 -7.261 1.00 79.62 88 ASP A N 1
ATOM 722 C CA . ASP A 1 88 ? 2.201 17.359 -8.427 1.00 79.62 88 ASP A CA 1
ATOM 723 C C . ASP A 1 88 ? 1.367 16.078 -8.324 1.00 79.62 88 ASP A C 1
ATOM 725 O O . ASP A 1 88 ? 0.198 16.050 -8.716 1.00 79.62 88 ASP A O 1
ATOM 729 N N . ASP A 1 89 ? 1.950 15.033 -7.739 1.00 84.38 89 ASP A N 1
ATOM 730 C CA . ASP A 1 89 ? 1.288 13.751 -7.513 1.00 84.38 89 ASP A CA 1
ATOM 731 C C . ASP A 1 89 ? 0.176 13.911 -6.469 1.00 84.38 89 ASP A C 1
ATOM 733 O O . ASP A 1 89 ? -0.919 13.380 -6.645 1.00 84.38 89 ASP A O 1
ATOM 737 N N . THR A 1 90 ? 0.407 14.742 -5.446 1.00 87.62 90 THR A N 1
ATOM 738 C CA . THR A 1 90 ? -0.589 15.101 -4.428 1.00 87.62 90 THR A CA 1
ATOM 739 C C . THR A 1 90 ? -1.812 15.776 -5.049 1.00 87.62 90 THR A C 1
ATOM 741 O O . THR A 1 90 ? -2.944 15.404 -4.743 1.00 87.62 90 THR A O 1
ATOM 744 N N . LYS A 1 91 ? -1.632 16.736 -5.967 1.00 89.75 91 LYS A N 1
ATOM 745 C CA . LYS A 1 91 ? -2.768 17.405 -6.633 1.00 89.75 91 LYS A CA 1
ATOM 746 C C . LYS A 1 91 ? -3.610 16.420 -7.446 1.00 89.75 91 LYS A C 1
ATOM 748 O O . LYS A 1 91 ? -4.837 16.432 -7.332 1.00 89.75 91 LYS A O 1
ATOM 753 N N . LEU A 1 92 ? -2.963 15.563 -8.238 1.00 93.19 92 LEU A N 1
ATOM 754 C CA . LEU A 1 92 ? -3.640 14.530 -9.031 1.00 93.19 92 LEU A CA 1
ATOM 755 C C . LEU A 1 92 ? -4.372 13.524 -8.133 1.00 93.19 92 LEU A C 1
ATOM 757 O O . LEU A 1 92 ? -5.510 13.148 -8.420 1.00 93.19 92 LEU A O 1
ATOM 761 N N . LEU A 1 93 ? -3.746 13.133 -7.021 1.00 94.81 93 LEU A N 1
ATOM 762 C CA . LEU A 1 93 ? -4.329 12.236 -6.033 1.00 94.81 93 LEU A CA 1
ATOM 763 C C . LEU A 1 93 ? -5.596 12.840 -5.422 1.00 94.81 93 LEU A C 1
ATOM 765 O O . LEU A 1 93 ? -6.648 12.208 -5.462 1.00 94.81 93 LEU A O 1
ATOM 769 N N . LEU A 1 94 ? -5.534 14.076 -4.921 1.00 93.81 94 LEU A N 1
ATOM 770 C CA . LEU A 1 94 ? -6.688 14.755 -4.324 1.00 93.81 94 LEU A CA 1
ATOM 771 C C . LEU A 1 94 ? -7.842 14.927 -5.327 1.00 93.81 94 LEU A C 1
ATOM 773 O O . LEU A 1 94 ? -9.007 14.749 -4.967 1.00 93.81 94 LEU A O 1
ATOM 777 N N . GLN A 1 95 ? -7.538 15.203 -6.600 1.00 94.50 95 GLN A N 1
ATOM 778 C CA . GLN A 1 95 ? -8.547 15.244 -7.664 1.00 94.50 95 GLN A CA 1
ATOM 779 C C . GLN A 1 95 ? -9.218 13.882 -7.884 1.00 94.50 95 GLN A C 1
ATOM 781 O O . GLN A 1 95 ? -10.444 13.822 -7.997 1.00 94.50 95 GLN A O 1
ATOM 786 N N . LEU A 1 96 ? -8.446 12.789 -7.916 1.00 96.69 96 LEU A N 1
ATOM 787 C CA . LEU A 1 96 ? -8.999 11.437 -8.032 1.00 96.69 96 LEU A CA 1
ATOM 788 C C . LEU A 1 96 ? -9.827 11.052 -6.803 1.00 96.69 96 LEU A C 1
ATOM 790 O O . LEU A 1 96 ? -10.930 10.536 -6.964 1.00 96.69 96 LEU A O 1
ATOM 794 N N . ILE A 1 97 ? -9.352 11.345 -5.592 1.00 96.88 97 ILE A N 1
ATOM 795 C CA . ILE A 1 97 ? -10.095 11.078 -4.353 1.00 96.88 97 ILE A CA 1
ATOM 796 C C . ILE A 1 97 ? -11.460 11.768 -4.399 1.00 96.88 97 ILE A C 1
ATOM 798 O O . ILE A 1 97 ? -12.479 11.117 -4.170 1.00 96.88 97 ILE A O 1
ATOM 802 N N . LYS A 1 98 ? -11.491 13.051 -4.780 1.00 95.81 98 LYS A N 1
ATOM 803 C CA . LYS A 1 98 ? -12.731 13.822 -4.925 1.00 95.81 98 LYS A CA 1
ATOM 804 C C . LYS A 1 98 ? -13.641 13.268 -6.020 1.00 95.81 98 LYS A C 1
ATOM 806 O O . LYS A 1 98 ? -14.846 13.141 -5.817 1.00 95.81 98 LYS A O 1
ATOM 811 N N . LYS A 1 99 ? -13.081 12.894 -7.178 1.00 96.81 99 LYS A N 1
ATOM 812 C CA . LYS A 1 99 ? -13.832 12.292 -8.296 1.00 96.81 99 LYS A CA 1
ATOM 813 C C . LYS A 1 99 ? -14.590 11.032 -7.864 1.00 96.81 99 LYS A C 1
ATOM 815 O O . LYS A 1 99 ? -15.718 10.831 -8.304 1.00 96.81 99 LYS A O 1
ATOM 820 N N . TYR A 1 100 ? -13.982 10.210 -7.008 1.00 96.88 100 TYR A N 1
ATOM 821 C CA . TYR A 1 100 ? -14.569 8.965 -6.500 1.00 96.88 100 TYR A CA 1
ATOM 822 C C . TYR A 1 100 ? -15.265 9.111 -5.135 1.00 96.88 100 TYR A C 1
ATOM 824 O O . TYR A 1 100 ? -15.740 8.110 -4.600 1.00 96.88 100 TYR A O 1
ATOM 832 N N . GLN A 1 101 ? -15.356 10.330 -4.588 1.00 96.12 101 GLN A N 1
ATOM 833 C CA . GLN A 1 101 ? -15.975 10.636 -3.288 1.00 96.12 101 GLN A CA 1
ATOM 834 C C . GLN A 1 101 ? -15.377 9.803 -2.136 1.00 96.12 101 GLN A C 1
ATOM 836 O O . GLN A 1 101 ? -16.086 9.227 -1.305 1.00 96.12 101 GLN A O 1
ATOM 841 N N . LEU A 1 102 ? -14.047 9.666 -2.129 1.00 96.75 102 LEU A N 1
ATOM 842 C CA . LEU A 1 102 ? -13.304 8.813 -1.197 1.00 96.75 102 LEU A CA 1
ATOM 843 C C . LEU A 1 102 ? -12.699 9.571 -0.012 1.00 96.75 102 LEU A C 1
ATOM 845 O O . LEU A 1 102 ? -11.962 8.971 0.762 1.00 96.75 102 LEU A O 1
ATOM 849 N N . GLU A 1 103 ? -13.006 10.851 0.188 1.00 95.69 103 GLU A N 1
ATOM 850 C CA . GLU A 1 103 ? -12.381 11.696 1.218 1.00 95.69 103 GLU A CA 1
ATOM 851 C C . GLU A 1 103 ? -12.512 11.106 2.633 1.00 95.69 103 GLU A C 1
ATOM 853 O O . GLU A 1 103 ? -11.605 11.233 3.446 1.00 95.69 103 GLU A O 1
ATOM 858 N N . LYS A 1 104 ? -13.619 10.407 2.922 1.00 96.38 104 LYS A N 1
ATOM 859 C CA . LYS A 1 104 ? -13.856 9.722 4.211 1.00 96.38 104 LYS A CA 1
ATOM 860 C C . LYS A 1 104 ? -13.261 8.308 4.291 1.00 96.38 104 LYS A C 1
ATOM 862 O O . LYS A 1 104 ? -13.361 7.655 5.329 1.00 96.38 104 LYS A O 1
ATOM 867 N N . ARG A 1 105 ? -12.691 7.811 3.192 1.00 97.19 105 ARG A N 1
ATOM 868 C CA . ARG A 1 105 ? -12.085 6.478 3.052 1.00 97.19 105 ARG A CA 1
ATOM 869 C C . ARG A 1 105 ? -10.597 6.532 2.718 1.00 97.19 105 ARG A C 1
ATOM 871 O O . ARG A 1 105 ? -10.036 5.500 2.367 1.00 97.19 105 ARG A O 1
ATOM 878 N N . VAL A 1 106 ? -9.963 7.696 2.827 1.00 97.62 106 VAL A N 1
ATOM 879 C CA . VAL A 1 106 ? -8.528 7.856 2.584 1.00 97.62 106 VAL A CA 1
ATOM 880 C C . VAL A 1 106 ? -7.834 8.378 3.837 1.00 97.62 106 VAL A C 1
ATOM 882 O O . VAL A 1 106 ? -8.356 9.245 4.533 1.00 97.62 106 VAL A O 1
ATOM 885 N N . LEU A 1 107 ? -6.655 7.829 4.102 1.00 97.31 107 LEU A N 1
ATOM 886 C CA . LEU A 1 107 ? -5.647 8.316 5.031 1.00 97.31 107 LEU A CA 1
ATOM 887 C C . LEU A 1 107 ? -4.397 8.620 4.200 1.00 97.31 107 LEU A C 1
ATOM 889 O O . LEU A 1 107 ? -3.928 7.755 3.467 1.00 97.31 107 LEU A O 1
ATOM 893 N N . LEU A 1 108 ? -3.888 9.847 4.259 1.00 96.44 108 LEU A N 1
ATOM 894 C CA . LEU A 1 108 ? -2.659 10.208 3.548 1.00 96.44 108 LEU A CA 1
ATOM 895 C C . LEU A 1 108 ? -1.458 9.999 4.459 1.00 96.44 108 LEU A C 1
ATOM 897 O O . LEU A 1 108 ? -1.531 10.301 5.647 1.00 96.44 108 LEU A O 1
ATOM 901 N N . GLU A 1 109 ? -0.343 9.539 3.919 1.00 95.31 109 GLU A N 1
ATOM 902 C CA . GLU A 1 109 ? 0.888 9.368 4.688 1.00 95.31 109 GLU A CA 1
ATOM 903 C C . GLU A 1 109 ? 2.105 9.894 3.939 1.00 95.31 109 GLU A C 1
ATOM 905 O O . GLU A 1 109 ? 2.085 10.024 2.722 1.00 95.31 109 GLU A O 1
ATOM 910 N N . SER A 1 110 ? 3.153 10.276 4.665 1.00 92.62 110 SER A N 1
ATOM 911 C CA . SER A 1 110 ? 4.417 10.688 4.054 1.00 92.62 110 SER A CA 1
ATOM 912 C C . SER A 1 110 ? 5.532 10.736 5.088 1.00 92.62 110 SER A C 1
ATOM 914 O O . SER A 1 110 ? 5.297 11.032 6.262 1.00 92.62 110 SER A O 1
ATOM 916 N N . PHE A 1 111 ? 6.765 10.524 4.628 1.00 90.69 111 PHE A N 1
ATOM 917 C CA . PHE A 1 111 ? 7.967 10.875 5.385 1.00 90.69 111 PHE A CA 1
ATOM 918 C C . PHE A 1 111 ? 8.198 12.395 5.424 1.00 90.69 111 PHE A C 1
ATOM 920 O O . PHE A 1 111 ? 8.787 12.902 6.378 1.00 90.69 111 PHE A O 1
ATOM 927 N N . SER A 1 112 ? 7.714 13.149 4.426 1.00 88.38 112 SER A N 1
ATOM 928 C CA . SER A 1 112 ? 7.847 14.610 4.393 1.00 88.38 112 SER A CA 1
ATOM 929 C C . SER A 1 112 ? 6.745 15.282 5.206 1.00 88.38 112 SER A C 1
ATOM 931 O O . SER A 1 112 ? 5.567 15.275 4.839 1.00 88.38 112 SER A O 1
ATOM 933 N N . LYS A 1 113 ? 7.147 15.946 6.289 1.00 88.44 113 LYS A N 1
ATOM 934 C CA . LYS A 1 113 ? 6.248 16.751 7.118 1.00 88.44 113 LYS A CA 1
ATOM 935 C C . LYS A 1 113 ? 5.628 17.908 6.329 1.00 88.44 113 LYS A C 1
ATOM 937 O O . LYS A 1 113 ? 4.451 18.221 6.497 1.00 88.44 113 LYS A O 1
ATOM 942 N N . GLU A 1 114 ? 6.399 18.533 5.447 1.00 86.19 114 GLU A N 1
ATOM 943 C CA . GLU A 1 114 ? 5.970 19.650 4.601 1.00 86.19 114 GLU A CA 1
ATOM 944 C C . GLU A 1 114 ? 4.877 19.220 3.613 1.00 86.19 114 GLU A C 1
ATOM 946 O O . GLU A 1 114 ? 3.883 19.937 3.439 1.00 86.19 114 GLU A O 1
ATOM 951 N N . ALA A 1 115 ? 5.012 18.026 3.024 1.00 86.38 115 ALA A N 1
ATOM 952 C CA . ALA A 1 115 ? 3.992 17.443 2.157 1.00 86.38 115 ALA A CA 1
ATOM 953 C C . ALA A 1 115 ? 2.676 17.221 2.919 1.00 86.38 115 ALA A C 1
ATOM 955 O O . ALA A 1 115 ? 1.604 17.587 2.429 1.00 86.38 115 ALA A O 1
ATOM 956 N N . LEU A 1 116 ? 2.742 16.711 4.155 1.00 89.62 116 LEU A N 1
ATOM 957 C CA . LEU A 1 116 ? 1.556 16.508 4.994 1.00 89.62 116 LEU A CA 1
ATOM 958 C C . LEU A 1 116 ? 0.887 17.822 5.394 1.00 89.62 116 LEU A C 1
ATOM 960 O O . LEU A 1 116 ? -0.335 17.923 5.320 1.00 89.62 116 LEU A O 1
ATOM 964 N N . ILE A 1 117 ? 1.661 18.852 5.752 1.00 88.12 117 ILE A N 1
ATOM 965 C CA . ILE A 1 117 ? 1.115 20.189 6.035 1.00 88.12 117 ILE A CA 1
ATOM 966 C C . ILE A 1 117 ? 0.381 20.736 4.806 1.00 88.12 117 ILE A C 1
ATOM 968 O O . ILE A 1 117 ? -0.701 21.312 4.936 1.00 88.12 117 ILE A O 1
ATOM 972 N N . THR A 1 118 ? 0.945 20.548 3.613 1.00 86.69 118 THR A N 1
ATOM 973 C CA . THR A 1 118 ? 0.308 20.961 2.357 1.00 86.69 118 THR A CA 1
ATOM 974 C C . THR A 1 118 ? -0.995 20.198 2.126 1.00 86.69 118 THR A C 1
ATOM 976 O O . THR A 1 118 ? -2.027 20.825 1.882 1.00 86.69 118 THR A O 1
ATOM 979 N N . CYS A 1 119 ? -0.991 18.874 2.299 1.00 88.12 119 CYS A N 1
ATOM 980 C CA . CYS A 1 119 ? -2.195 18.045 2.203 1.00 88.12 119 CYS A CA 1
ATOM 981 C C . CYS A 1 119 ? -3.283 18.505 3.180 1.00 88.12 119 CYS A C 1
ATOM 983 O O . CYS A 1 119 ? -4.416 18.739 2.764 1.00 88.12 119 CYS A O 1
ATOM 985 N N . SER A 1 120 ? -2.939 18.710 4.455 1.00 89.94 120 SER A N 1
ATOM 986 C CA . SER A 1 120 ? -3.886 19.152 5.483 1.00 89.94 120 SER A CA 1
ATOM 987 C C . SER A 1 120 ? -4.440 20.556 5.224 1.00 89.94 120 SER A C 1
ATOM 989 O O . SER A 1 120 ? -5.570 20.836 5.608 1.00 89.94 120 SER A O 1
ATOM 991 N N . LYS A 1 121 ? -3.695 21.445 4.554 1.00 88.88 121 LYS A N 1
ATOM 992 C CA . LYS A 1 121 ? -4.207 22.764 4.141 1.00 88.88 121 LYS A CA 1
ATOM 993 C C . LYS A 1 121 ? -5.159 22.674 2.947 1.00 88.88 121 LYS A C 1
ATOM 995 O O . LYS A 1 121 ? -6.161 23.380 2.916 1.00 88.88 121 LYS A O 1
ATOM 1000 N N . VAL A 1 122 ? -4.842 21.832 1.961 1.00 88.75 122 VAL A N 1
ATOM 1001 C CA . VAL A 1 122 ? -5.622 21.706 0.717 1.00 88.75 122 VAL A CA 1
ATOM 1002 C C . VAL A 1 122 ? -6.868 20.835 0.908 1.00 88.75 122 VAL A C 1
ATOM 1004 O O . VAL A 1 122 ? -7.887 21.049 0.254 1.00 88.75 122 VAL A O 1
ATOM 1007 N N . SER A 1 123 ? -6.811 19.826 1.775 1.00 90.69 123 SER A N 1
ATOM 1008 C CA . SER A 1 123 ? -7.905 18.883 2.036 1.00 90.69 123 SER A CA 1
ATOM 1009 C C . SER A 1 123 ? -7.950 18.489 3.518 1.00 90.69 123 SER A C 1
ATOM 1011 O O . SER A 1 123 ? -7.676 17.337 3.856 1.00 90.69 123 SER A O 1
ATOM 1013 N N . PRO A 1 124 ? -8.312 19.429 4.416 1.00 91.69 124 PRO A N 1
ATOM 1014 C CA . PRO A 1 124 ? -8.302 19.227 5.872 1.00 91.69 124 PRO A CA 1
ATOM 1015 C C . PRO A 1 124 ? -9.219 18.101 6.365 1.00 91.69 124 PRO A C 1
ATOM 1017 O O . PRO A 1 124 ? -9.048 17.598 7.471 1.00 91.69 124 PRO A O 1
ATOM 1020 N N . GLN A 1 125 ? -10.201 17.696 5.560 1.00 93.56 125 GLN A N 1
ATOM 1021 C CA . GLN A 1 125 ? -11.100 16.586 5.860 1.00 93.56 125 GLN A CA 1
ATOM 1022 C C . GLN A 1 125 ? -10.434 15.206 5.746 1.00 93.56 125 GLN A C 1
ATOM 1024 O O . GLN A 1 125 ? -10.977 14.238 6.276 1.00 93.56 125 GLN A O 1
ATOM 1029 N N . ILE A 1 126 ? -9.298 15.103 5.045 1.00 96.00 126 ILE A N 1
ATOM 1030 C CA . ILE A 1 126 ? -8.559 13.850 4.881 1.00 96.00 126 ILE A CA 1
ATOM 1031 C C . ILE A 1 126 ? -7.487 13.789 5.980 1.00 96.00 126 ILE A C 1
ATOM 1033 O O . ILE A 1 126 ? -6.603 14.649 6.010 1.00 96.00 126 ILE A O 1
ATOM 1037 N N . PRO A 1 127 ? -7.543 12.812 6.903 1.00 95.94 127 PRO A N 1
ATOM 1038 C CA . PRO A 1 127 ? -6.532 12.679 7.944 1.00 95.94 127 PRO A CA 1
ATOM 1039 C C . PRO A 1 127 ? -5.161 12.336 7.350 1.00 95.94 127 PRO A C 1
ATOM 1041 O O . PRO A 1 127 ? -5.062 11.733 6.278 1.00 95.94 127 PRO A O 1
ATOM 1044 N N . THR A 1 128 ? -4.108 12.686 8.088 1.00 96.00 128 THR A N 1
ATOM 1045 C CA . THR A 1 128 ? -2.713 12.428 7.716 1.00 96.00 128 THR A CA 1
ATOM 1046 C C . THR A 1 128 ? -1.962 11.611 8.773 1.00 96.00 128 THR A C 1
ATOM 1048 O O . THR A 1 128 ? -2.227 11.726 9.978 1.00 96.00 128 THR A O 1
ATOM 1051 N N . THR A 1 129 ? -0.996 10.817 8.310 1.00 96.69 129 THR A N 1
ATOM 1052 C CA . THR A 1 129 ? -0.043 10.029 9.100 1.00 96.69 129 THR A CA 1
ATOM 1053 C C . THR A 1 129 ? 1.381 10.493 8.806 1.00 96.69 129 THR A C 1
ATOM 1055 O O . THR A 1 129 ? 1.825 10.445 7.662 1.00 96.69 129 THR A O 1
ATOM 1058 N N . GLN A 1 130 ? 2.123 10.907 9.834 1.00 96.00 130 GLN A N 1
ATOM 1059 C CA . GLN A 1 130 ? 3.564 11.147 9.706 1.00 96.00 130 GLN A CA 1
ATOM 1060 C C . GLN A 1 130 ? 4.325 9.822 9.781 1.00 96.00 130 GLN A C 1
ATOM 1062 O O . GLN A 1 130 ? 4.207 9.107 10.777 1.00 96.00 130 GLN A O 1
ATOM 1067 N N . LEU A 1 131 ? 5.134 9.526 8.761 1.00 94.38 131 LEU A N 1
ATOM 1068 C CA . LEU A 1 131 ? 6.036 8.376 8.756 1.00 94.38 131 LEU A CA 1
ATOM 1069 C C . LEU A 1 131 ? 7.386 8.766 9.362 1.00 94.38 131 LEU A C 1
ATOM 1071 O O . LEU A 1 131 ? 8.085 9.624 8.822 1.00 94.38 131 LEU A O 1
ATOM 1075 N N . SER A 1 132 ? 7.762 8.114 10.463 1.00 92.88 132 SER A N 1
ATOM 1076 C CA . SER A 1 132 ? 9.021 8.326 11.186 1.00 92.88 132 SER A CA 1
ATOM 1077 C C . SER A 1 132 ? 9.303 9.795 11.554 1.00 92.88 132 SER A C 1
ATOM 1079 O O . SER A 1 132 ? 8.441 10.672 11.484 1.00 92.88 132 SER A O 1
ATOM 1081 N N . GLY A 1 133 ? 10.526 10.067 12.007 1.00 89.88 133 GLY A N 1
ATOM 1082 C CA . GLY A 1 133 ? 10.935 11.382 12.491 1.00 89.88 133 GLY A CA 1
ATOM 1083 C C . GLY A 1 133 ? 10.452 11.658 13.914 1.00 89.88 133 GLY A C 1
ATOM 1084 O O . GLY A 1 133 ? 10.154 10.738 14.679 1.00 89.88 133 GLY A O 1
ATOM 1085 N N . ASP A 1 134 ? 10.414 12.937 14.280 1.00 91.62 134 ASP A N 1
ATOM 1086 C CA . ASP A 1 134 ? 10.091 13.372 15.637 1.00 91.62 134 ASP A CA 1
ATOM 1087 C C . ASP A 1 134 ? 8.583 13.270 15.935 1.00 91.62 134 ASP A C 1
ATOM 1089 O O . ASP A 1 134 ? 7.773 14.078 15.467 1.00 91.62 134 ASP A O 1
ATOM 1093 N N . TYR A 1 135 ? 8.220 12.292 16.770 1.00 91.25 135 TYR A N 1
ATOM 1094 C CA . TYR A 1 135 ? 6.847 12.053 17.223 1.00 91.25 135 TYR A CA 1
ATOM 1095 C C . TYR A 1 135 ? 6.285 13.174 18.112 1.00 91.25 135 TYR A C 1
ATOM 1097 O O . TYR A 1 135 ? 5.078 13.214 18.336 1.00 91.25 135 TYR A O 1
ATOM 1105 N N . GLN A 1 136 ? 7.116 14.095 18.608 1.00 91.81 136 GLN A N 1
ATOM 1106 C CA . GLN A 1 136 ? 6.662 15.253 19.386 1.00 91.81 136 GLN A CA 1
ATOM 1107 C C . GLN A 1 136 ? 6.271 16.437 18.491 1.00 91.81 136 GLN A C 1
ATOM 1109 O O . GLN A 1 136 ? 5.563 17.348 18.912 1.00 91.81 136 GLN A O 1
ATOM 1114 N N . SER A 1 137 ? 6.667 16.412 17.215 1.00 87.12 137 SER A N 1
ATOM 1115 C CA . SER A 1 137 ? 6.498 17.524 16.276 1.00 87.12 137 SER A CA 1
ATOM 1116 C C . SER A 1 137 ? 5.466 17.232 15.181 1.00 87.12 137 SER A C 1
ATOM 1118 O O . SER A 1 137 ? 5.601 17.662 14.032 1.00 87.12 137 SER A O 1
ATOM 1120 N N . LEU A 1 138 ? 4.394 16.518 15.525 1.00 79.94 138 LEU A N 1
ATOM 1121 C CA . LEU A 1 138 ? 3.432 15.969 14.559 1.00 79.94 138 LEU A CA 1
ATOM 1122 C C . LEU A 1 138 ? 2.491 16.981 13.905 1.00 79.94 138 LEU A C 1
ATOM 1124 O O . LEU A 1 138 ? 1.635 16.574 13.129 1.00 79.94 138 LEU A O 1
ATOM 1128 N N . SER A 1 139 ? 2.631 18.278 14.187 1.00 72.75 139 SER A N 1
ATOM 1129 C CA . SER A 1 139 ? 1.795 19.358 13.642 1.00 72.75 139 SER A CA 1
ATOM 1130 C C . SER A 1 139 ? 0.312 18.948 13.517 1.00 72.75 139 SER A C 1
ATOM 1132 O O . SER A 1 139 ? -0.334 18.700 14.536 1.00 72.75 139 SER A O 1
ATOM 1134 N N . LEU A 1 140 ? -0.189 18.798 12.287 1.00 85.44 140 LEU A N 1
ATOM 1135 C CA . LEU A 1 140 ? -1.576 18.484 11.931 1.00 85.44 140 LEU A CA 1
ATOM 1136 C C . LEU A 1 140 ? -1.870 16.983 11.767 1.00 85.44 140 LEU A C 1
ATOM 1138 O O . LEU A 1 140 ? -3.036 16.607 11.663 1.00 85.44 140 LEU A O 1
ATOM 1142 N N . SER A 1 141 ? -0.849 16.124 11.755 1.00 94.12 141 SER A N 1
ATOM 1143 C CA . SER A 1 141 ? -1.036 14.686 11.559 1.00 94.12 141 SER A CA 1
ATOM 1144 C C . SER A 1 141 ? -1.776 14.063 12.734 1.00 94.12 141 SER A C 1
ATOM 1146 O O . SER A 1 141 ? -1.426 14.283 13.901 1.00 94.12 141 SER A O 1
ATOM 1148 N N . LYS A 1 142 ? -2.803 13.274 12.405 1.00 96.06 142 LYS A N 1
ATOM 1149 C CA . LYS A 1 142 ? -3.637 12.543 13.367 1.00 96.06 142 LYS A CA 1
ATOM 1150 C C . LYS A 1 142 ? -2.957 11.262 13.845 1.00 96.06 142 LYS A C 1
ATOM 1152 O O . LYS A 1 142 ? -3.214 10.805 14.957 1.00 96.06 142 LYS A O 1
ATOM 1157 N N . TYR A 1 143 ? -2.086 10.709 13.009 1.00 97.50 143 TYR A N 1
ATOM 1158 C CA . TYR A 1 143 ? -1.345 9.492 13.293 1.00 97.50 143 TYR A CA 1
ATOM 1159 C C . TYR A 1 143 ? 0.158 9.722 13.142 1.00 97.50 143 TYR A C 1
ATOM 1161 O O . TYR A 1 143 ? 0.609 10.562 12.357 1.00 97.50 143 TYR A O 1
ATOM 1169 N N . TYR A 1 144 ? 0.925 8.936 13.883 1.00 97.94 144 TYR A N 1
ATOM 1170 C CA . TYR A 1 144 ? 2.352 8.737 13.684 1.00 97.94 144 TYR A CA 1
ATOM 1171 C C . TYR A 1 144 ? 2.598 7.260 13.457 1.00 97.94 144 TYR A C 1
ATOM 1173 O O . TYR A 1 144 ? 2.014 6.431 14.155 1.00 97.94 144 TYR A O 1
ATOM 1181 N N . ALA A 1 145 ? 3.464 6.939 12.507 1.00 97.56 145 ALA A N 1
ATOM 1182 C CA . ALA A 1 145 ? 3.858 5.571 12.254 1.00 97.56 145 ALA A CA 1
ATOM 1183 C C . ALA A 1 145 ? 5.373 5.401 12.353 1.00 97.56 145 ALA A C 1
ATOM 1185 O O . ALA A 1 145 ? 6.132 6.316 12.020 1.00 97.56 145 ALA A O 1
ATOM 1186 N N . ASN A 1 146 ? 5.816 4.224 12.798 1.00 96.69 146 ASN A N 1
ATOM 1187 C CA . ASN A 1 146 ? 7.235 3.877 12.826 1.00 96.69 146 ASN A CA 1
ATOM 1188 C C . ASN A 1 146 ? 7.474 2.374 12.606 1.00 96.69 146 ASN A C 1
ATOM 1190 O O . ASN A 1 146 ? 6.561 1.564 12.761 1.00 96.69 146 ASN A O 1
ATOM 1194 N N . ASN A 1 147 ? 8.715 1.993 12.289 1.00 94.06 147 ASN A N 1
ATOM 1195 C CA . ASN A 1 147 ? 9.114 0.590 12.096 1.00 94.06 147 ASN A CA 1
ATOM 1196 C C . ASN A 1 147 ? 9.541 -0.128 13.385 1.00 94.06 147 ASN A C 1
ATOM 1198 O O . ASN A 1 147 ? 9.887 -1.307 13.347 1.00 94.06 147 ASN A O 1
ATOM 1202 N N . PHE A 1 148 ? 9.574 0.579 14.513 1.00 94.19 148 PHE A N 1
ATOM 1203 C CA . PHE A 1 148 ? 9.862 0.009 15.822 1.00 94.19 148 PHE A CA 1
ATOM 1204 C C . PHE A 1 148 ? 8.938 0.599 16.881 1.00 94.19 148 PHE A C 1
ATOM 1206 O O . PHE A 1 148 ? 8.506 1.754 16.788 1.00 94.19 148 PHE A O 1
ATOM 1213 N N . TYR A 1 149 ? 8.665 -0.216 17.895 1.00 97.12 149 TYR A N 1
ATOM 1214 C CA . TYR A 1 149 ? 7.866 0.161 19.048 1.00 97.12 149 TYR A CA 1
ATOM 1215 C C . TYR A 1 149 ? 8.672 0.980 20.061 1.00 97.12 149 TYR A C 1
ATOM 1217 O O . TYR A 1 149 ? 9.844 0.704 20.316 1.00 97.12 149 TYR A O 1
ATOM 1225 N N . SER A 1 150 ? 8.017 1.966 20.668 1.00 97.00 150 SER A N 1
ATOM 1226 C CA . SER A 1 150 ? 8.527 2.760 21.782 1.00 97.00 150 SER A CA 1
ATOM 1227 C C . SER A 1 150 ? 7.377 3.065 22.735 1.00 97.00 150 SER A C 1
ATOM 1229 O O . SER A 1 150 ? 6.445 3.781 22.369 1.00 97.00 150 SER A O 1
ATOM 1231 N N . GLU A 1 151 ? 7.458 2.564 23.968 1.00 97.25 151 GLU A N 1
ATOM 1232 C CA . GLU A 1 151 ? 6.467 2.837 25.020 1.00 97.25 151 GLU A CA 1
ATOM 1233 C C . GLU A 1 151 ? 6.363 4.341 25.310 1.00 97.25 151 GLU A C 1
ATOM 1235 O O . GLU A 1 151 ? 5.272 4.899 25.390 1.00 97.25 151 GLU A O 1
ATOM 1240 N N . LYS A 1 152 ? 7.505 5.045 25.340 1.00 97.56 152 LYS A N 1
ATOM 1241 C CA . LYS A 1 152 ? 7.540 6.509 25.478 1.00 97.56 152 LYS A CA 1
ATOM 1242 C C . LYS A 1 152 ? 6.741 7.202 24.370 1.00 97.56 152 LYS A C 1
ATOM 1244 O O . LYS A 1 152 ? 6.051 8.185 24.628 1.00 97.56 152 LYS A O 1
ATOM 1249 N N . THR A 1 153 ? 6.850 6.704 23.140 1.00 97.75 153 THR A N 1
ATOM 1250 C CA . THR A 1 153 ? 6.109 7.243 21.996 1.00 97.75 153 THR A CA 1
ATOM 1251 C C . THR A 1 153 ? 4.624 6.917 22.114 1.00 97.75 153 THR A C 1
ATOM 1253 O O . THR A 1 153 ? 3.811 7.816 21.926 1.00 97.75 153 THR A O 1
ATOM 1256 N N . ALA A 1 154 ? 4.265 5.684 22.477 1.00 97.88 154 ALA A N 1
ATOM 1257 C CA . ALA A 1 154 ? 2.877 5.280 22.693 1.00 97.88 154 ALA A CA 1
ATOM 1258 C C . ALA A 1 154 ? 2.186 6.163 23.746 1.00 97.88 154 ALA A C 1
ATOM 1260 O O . ALA A 1 154 ? 1.135 6.741 23.466 1.00 97.88 154 ALA A O 1
ATOM 1261 N N . ASN A 1 155 ? 2.825 6.355 24.905 1.00 97.56 155 ASN A N 1
ATOM 1262 C CA . ASN A 1 155 ? 2.306 7.189 25.990 1.00 97.56 155 ASN A CA 1
ATOM 1263 C C . ASN A 1 155 ? 2.123 8.643 25.545 1.00 97.56 155 ASN A C 1
ATOM 1265 O O . ASN A 1 155 ? 1.036 9.199 25.693 1.00 97.56 155 ASN A O 1
ATOM 1269 N N . TYR A 1 156 ? 3.144 9.231 24.909 1.00 97.50 156 TYR A N 1
ATOM 1270 C CA . TYR A 1 156 ? 3.065 10.600 24.402 1.00 97.50 156 TYR A CA 1
ATOM 1271 C C . TYR A 1 156 ? 1.919 10.775 23.395 1.00 97.50 156 TYR A C 1
ATOM 1273 O O . TYR A 1 156 ? 1.148 11.729 23.488 1.00 97.50 156 TYR A O 1
ATOM 1281 N N . LEU A 1 157 ? 1.785 9.863 22.428 1.00 97.44 157 LEU A N 1
ATOM 1282 C CA . LEU A 1 157 ? 0.738 9.950 21.409 1.00 97.44 157 LEU A CA 1
ATOM 1283 C C . LEU A 1 157 ? -0.655 9.811 22.023 1.00 97.44 157 LEU A C 1
ATOM 1285 O O . LEU A 1 157 ? -1.539 10.594 21.677 1.00 97.44 157 LEU A O 1
ATOM 1289 N N . ASN A 1 158 ? -0.827 8.892 22.974 1.00 95.69 158 ASN A N 1
ATOM 1290 C CA . ASN A 1 158 ? -2.083 8.709 23.691 1.00 95.69 158 ASN A CA 1
ATOM 1291 C C . ASN A 1 158 ? -2.485 9.969 24.483 1.00 95.69 158 ASN A C 1
ATOM 1293 O O . ASN A 1 158 ? -3.611 10.446 24.338 1.00 95.69 158 ASN A O 1
ATOM 1297 N N . GLU A 1 159 ? -1.556 10.572 25.237 1.00 96.06 159 GLU A N 1
ATOM 1298 C CA . GLU A 1 159 ? -1.774 11.836 25.968 1.00 96.06 159 GLU A CA 1
ATOM 1299 C C . GLU A 1 159 ? -2.199 12.990 25.045 1.00 96.06 159 GLU A C 1
ATOM 1301 O O . GLU A 1 159 ? -2.981 13.856 25.437 1.00 96.06 159 GLU A O 1
ATOM 1306 N N . HIS A 1 160 ? -1.724 12.983 23.796 1.00 95.44 160 HIS A N 1
ATOM 13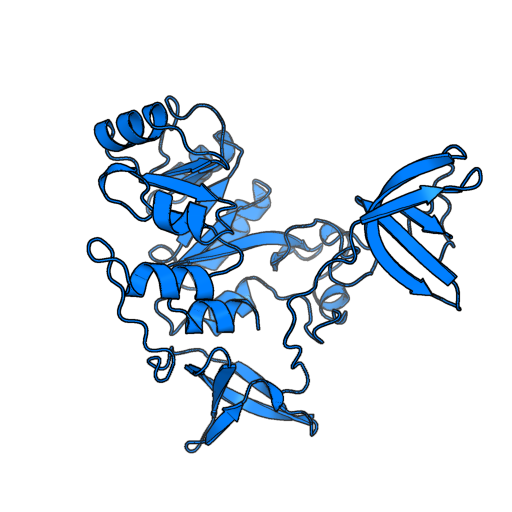07 C CA . HIS A 1 160 ? -2.026 14.003 22.790 1.00 95.44 160 HIS A CA 1
ATOM 1308 C C . HIS A 1 160 ? -3.171 13.604 21.842 1.00 95.44 160 HIS A C 1
ATOM 1310 O O . HIS A 1 160 ? -3.386 14.278 20.833 1.00 95.44 160 HIS A O 1
ATOM 1316 N N . GLN A 1 161 ? -3.907 12.525 22.146 1.00 95.19 161 GLN A N 1
ATOM 1317 C CA . GLN A 1 161 ? -5.025 12.010 21.341 1.00 95.19 161 GLN A CA 1
ATOM 1318 C C . GLN A 1 161 ? -4.645 11.710 19.878 1.00 95.19 161 GLN A C 1
ATOM 1320 O O . GLN A 1 161 ? -5.441 11.890 18.950 1.00 95.19 161 GLN A O 1
ATOM 1325 N N . LYS A 1 162 ? -3.409 11.252 19.661 1.00 96.56 162 LYS A N 1
ATOM 1326 C CA . LYS A 1 162 ? -2.879 10.830 18.362 1.00 96.56 162 LYS A CA 1
ATOM 1327 C C . LYS A 1 162 ? -2.760 9.314 18.309 1.00 96.56 162 LYS A C 1
ATOM 1329 O O . LYS A 1 162 ? -2.473 8.667 19.310 1.00 96.56 162 LYS A O 1
ATOM 1334 N N . GLY A 1 163 ? -2.975 8.741 17.129 1.00 97.50 163 GLY A N 1
ATOM 1335 C CA . GLY A 1 163 ? -2.837 7.299 16.945 1.00 97.50 163 GLY A CA 1
ATOM 1336 C C . GLY A 1 163 ? -1.394 6.887 16.655 1.00 97.50 163 GLY A C 1
ATOM 1337 O O . GLY A 1 163 ? -0.693 7.571 15.906 1.00 97.50 163 GLY A O 1
ATOM 1338 N N . TYR A 1 164 ? -0.971 5.750 17.204 1.00 98.12 164 TYR A N 1
ATOM 1339 C CA . TYR A 1 164 ? 0.342 5.158 16.946 1.00 98.12 164 TYR A CA 1
ATOM 1340 C C . TYR A 1 164 ? 0.207 3.939 16.035 1.00 98.12 164 TYR A C 1
ATOM 1342 O O . TYR A 1 164 ? -0.460 2.971 16.388 1.00 98.12 164 TYR A O 1
ATOM 1350 N N . LEU A 1 165 ? 0.817 3.980 14.856 1.00 98.38 165 LEU A N 1
ATOM 1351 C CA . LEU A 1 165 ? 0.820 2.874 13.906 1.00 98.38 165 LEU A CA 1
ATOM 1352 C C . LEU A 1 165 ? 2.212 2.235 13.846 1.00 98.38 165 LEU A C 1
ATOM 1354 O O . LEU A 1 165 ? 3.230 2.924 13.918 1.00 98.38 165 LEU A O 1
ATOM 1358 N N . LEU A 1 166 ? 2.269 0.919 13.679 1.00 98.25 166 LEU A N 1
ATOM 1359 C CA . LEU A 1 166 ? 3.526 0.203 13.470 1.00 98.25 166 LEU A CA 1
ATOM 1360 C C . LEU A 1 166 ? 3.525 -0.463 12.104 1.00 98.25 166 LEU A C 1
ATOM 1362 O O . LEU A 1 166 ? 2.611 -1.227 11.799 1.00 98.25 166 LEU A O 1
ATOM 1366 N N . TRP A 1 167 ? 4.555 -0.209 11.300 1.00 96.00 167 TRP A N 1
ATOM 1367 C CA . TRP A 1 167 ? 4.750 -0.918 10.037 1.00 96.00 167 TRP A CA 1
ATOM 1368 C C . TRP A 1 167 ? 5.856 -1.962 10.129 1.00 96.00 167 TRP A C 1
ATOM 1370 O O . TRP A 1 167 ? 6.772 -1.862 10.943 1.00 96.00 167 TRP A O 1
ATOM 1380 N N . GLY A 1 168 ? 5.768 -2.983 9.274 1.00 92.12 168 GLY A N 1
ATOM 1381 C CA . GLY A 1 168 ? 6.720 -4.097 9.258 1.00 92.12 168 GLY A CA 1
ATOM 1382 C C . GLY A 1 168 ? 6.484 -5.136 10.359 1.00 92.12 168 GLY A C 1
ATOM 1383 O O . GLY A 1 168 ? 7.363 -5.955 10.626 1.00 92.12 168 GLY A O 1
ATOM 1384 N N . VAL A 1 169 ? 5.306 -5.132 10.988 1.00 95.88 169 VAL A N 1
ATOM 1385 C CA . VAL A 1 169 ? 4.904 -6.131 11.987 1.00 95.88 169 VAL A CA 1
ATOM 1386 C C . VAL A 1 169 ? 4.455 -7.392 11.251 1.00 95.88 169 VAL A C 1
ATOM 1388 O O . VAL A 1 169 ? 3.345 -7.474 10.725 1.00 95.88 169 VAL A O 1
ATOM 1391 N N . ASN A 1 170 ? 5.349 -8.371 11.156 1.00 93.06 170 ASN A N 1
ATOM 1392 C CA . ASN A 1 170 ? 5.230 -9.466 10.191 1.00 93.06 170 ASN A CA 1
ATOM 1393 C C . ASN A 1 170 ? 5.305 -10.869 10.824 1.00 93.06 170 ASN A C 1
ATOM 1395 O O . ASN A 1 170 ? 5.044 -11.872 10.142 1.00 93.06 170 ASN A O 1
ATOM 1399 N N . THR A 1 171 ? 5.627 -10.958 12.116 1.00 91.44 171 THR A N 1
ATOM 1400 C CA . THR A 1 171 ? 5.606 -12.208 12.890 1.00 91.44 171 THR A CA 1
ATOM 1401 C C . THR A 1 171 ? 4.405 -12.259 13.832 1.00 91.44 171 THR A C 1
ATOM 1403 O O . THR A 1 171 ? 3.863 -11.223 14.208 1.00 91.44 171 THR A O 1
ATOM 1406 N N . VAL A 1 172 ? 3.984 -13.473 14.202 1.00 92.06 172 VAL A N 1
ATOM 1407 C CA . VAL A 1 172 ? 2.884 -13.675 15.161 1.00 92.06 172 VAL A CA 1
ATOM 1408 C C . VAL A 1 172 ? 3.255 -13.078 16.518 1.00 92.06 172 VAL A C 1
ATOM 1410 O O . VAL A 1 172 ? 2.478 -12.288 17.032 1.00 92.06 172 VAL A O 1
ATOM 1413 N N . ASP A 1 173 ? 4.473 -13.321 17.005 1.00 95.62 173 ASP A N 1
ATOM 1414 C CA . ASP A 1 173 ? 4.963 -12.773 18.277 1.00 95.62 173 ASP A CA 1
ATOM 1415 C C . ASP A 1 173 ? 4.855 -11.239 18.339 1.00 95.62 173 ASP A C 1
ATOM 1417 O O . ASP A 1 173 ? 4.377 -10.684 19.325 1.00 95.62 173 ASP A O 1
ATOM 1421 N N . GLN A 1 174 ? 5.241 -10.533 17.266 1.00 95.81 174 GLN A N 1
ATOM 1422 C CA . GLN A 1 174 ? 5.096 -9.075 17.211 1.00 95.81 174 GLN A CA 1
ATOM 1423 C C . GLN A 1 174 ? 3.619 -8.655 17.176 1.00 95.81 174 GLN A C 1
ATOM 1425 O O . GLN A 1 174 ? 3.241 -7.671 17.805 1.00 95.81 174 GLN A O 1
ATOM 1430 N N . MET A 1 175 ? 2.775 -9.375 16.428 1.00 96.69 175 MET A N 1
ATOM 1431 C CA . MET A 1 175 ? 1.338 -9.090 16.376 1.00 96.69 175 MET A CA 1
ATOM 1432 C C . MET A 1 175 ? 0.695 -9.272 17.754 1.00 96.69 175 MET A C 1
ATOM 1434 O O . MET A 1 175 ? -0.013 -8.383 18.205 1.00 96.69 175 MET A O 1
ATOM 1438 N N . GLU A 1 176 ? 0.964 -10.379 18.443 1.00 95.50 176 GLU A N 1
ATOM 1439 C CA . GLU A 1 176 ? 0.439 -10.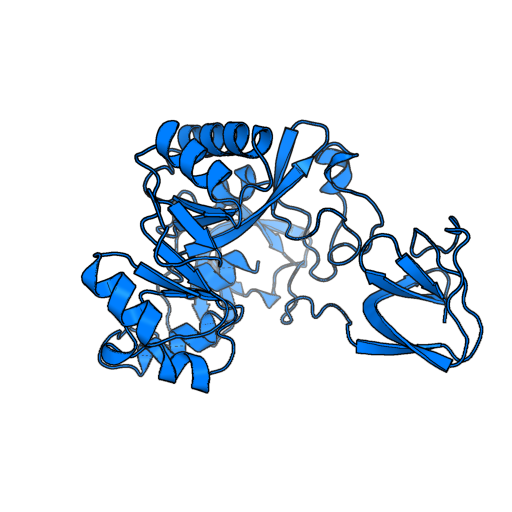658 19.785 1.00 95.50 176 GLU A CA 1
ATOM 1440 C C . GLU A 1 176 ? 0.921 -9.640 20.820 1.00 95.50 176 GLU A C 1
ATOM 1442 O O . GLU A 1 176 ? 0.142 -9.248 21.687 1.00 95.50 176 GLU A O 1
ATOM 1447 N N . GLN A 1 177 ? 2.166 -9.168 20.694 1.00 95.25 177 GLN A N 1
ATOM 1448 C CA . GLN A 1 177 ? 2.723 -8.119 21.545 1.00 95.25 177 GLN A CA 1
ATOM 1449 C C . GLN A 1 177 ? 2.009 -6.771 21.364 1.00 95.25 177 GLN A C 1
ATOM 1451 O O . GLN A 1 177 ? 1.785 -6.060 22.340 1.00 95.25 177 GLN A O 1
ATOM 1456 N N . TYR A 1 178 ? 1.689 -6.381 20.126 1.00 96.12 178 TYR A N 1
ATOM 1457 C CA . TYR A 1 178 ? 1.166 -5.039 19.828 1.00 96.12 178 TYR A CA 1
ATOM 1458 C C . TYR A 1 178 ? -0.361 -4.968 19.738 1.00 96.12 178 TYR A C 1
ATOM 1460 O O . TYR A 1 178 ? -0.923 -3.878 19.813 1.00 96.12 178 TYR A O 1
ATOM 1468 N N . VAL A 1 179 ? -1.049 -6.104 19.617 1.00 94.38 179 VAL A N 1
ATOM 1469 C CA . VAL A 1 179 ? -2.515 -6.209 19.713 1.00 94.38 179 VAL A CA 1
ATOM 1470 C C . VAL A 1 179 ? -2.913 -6.352 21.187 1.00 94.38 179 VAL A C 1
ATOM 1472 O O . VAL A 1 179 ? -3.595 -7.291 21.586 1.00 94.38 179 VAL A O 1
ATOM 1475 N N . GLN A 1 180 ? -2.467 -5.411 22.017 1.00 92.62 180 GLN A N 1
ATOM 1476 C CA . GLN A 1 180 ? -2.814 -5.337 23.436 1.00 92.62 180 GLN A CA 1
ATOM 1477 C C . GLN A 1 180 ? -3.139 -3.892 23.833 1.00 92.62 180 GLN A C 1
ATOM 1479 O O . GLN A 1 180 ? -2.465 -2.978 23.345 1.00 92.62 180 GLN A O 1
ATOM 1484 N N . PRO A 1 181 ? -4.167 -3.639 24.667 1.00 91.00 181 PRO A N 1
ATOM 1485 C CA . PRO A 1 181 ? -4.537 -2.280 25.066 1.00 91.00 181 PRO A CA 1
ATOM 1486 C C . PRO A 1 181 ? -3.371 -1.483 25.662 1.00 91.00 181 PRO A C 1
ATOM 1488 O O . PRO A 1 181 ? -3.184 -0.315 25.325 1.00 91.00 181 PRO A O 1
ATOM 1491 N N . GLU A 1 182 ? -2.552 -2.128 26.491 1.00 93.00 182 GLU A N 1
ATOM 1492 C CA . GLU A 1 182 ? -1.388 -1.542 27.157 1.00 93.00 182 GLU A CA 1
ATOM 1493 C C . GLU A 1 182 ? -0.258 -1.160 26.198 1.00 93.00 182 GLU A C 1
ATOM 1495 O O . GLU A 1 182 ? 0.543 -0.287 26.518 1.00 93.00 182 GLU A O 1
ATOM 1500 N N . ALA A 1 183 ? -0.204 -1.752 25.000 1.00 95.12 183 ALA A N 1
ATOM 1501 C CA . ALA A 1 183 ? 0.801 -1.378 24.014 1.00 95.12 183 ALA A CA 1
ATOM 1502 C C . ALA A 1 183 ? 0.580 0.056 23.501 1.00 95.12 183 ALA A C 1
ATOM 1504 O O . ALA A 1 183 ? 1.526 0.686 23.029 1.00 95.12 183 ALA A O 1
ATOM 1505 N N . GLY A 1 184 ? -0.652 0.578 23.561 1.00 96.00 184 GLY A N 1
ATOM 1506 C CA . GLY A 1 184 ? -0.990 1.905 23.037 1.00 96.00 184 GLY A CA 1
ATOM 1507 C C . GLY A 1 184 ? -0.837 2.020 21.514 1.00 96.00 184 GLY A C 1
ATOM 1508 O O . GLY A 1 184 ? -0.703 3.121 20.980 1.00 96.00 184 GLY A O 1
ATOM 1509 N N . VAL A 1 185 ? -0.835 0.889 20.799 1.00 96.94 185 VAL A N 1
ATOM 1510 C CA . VAL A 1 185 ? -0.749 0.829 19.335 1.00 96.94 185 VAL A CA 1
ATOM 1511 C C . VAL A 1 185 ? -2.160 0.860 18.750 1.00 96.94 185 VAL A C 1
ATOM 1513 O O . VAL A 1 185 ? -3.004 0.023 19.047 1.00 96.94 185 VAL A O 1
ATOM 1516 N N . SER A 1 186 ? -2.428 1.844 17.896 1.00 96.50 186 SER A N 1
ATOM 1517 C CA . SER A 1 186 ? -3.726 2.058 17.245 1.00 96.50 186 SER A CA 1
ATOM 1518 C C . SER A 1 186 ? -3.907 1.260 15.953 1.00 96.50 186 SER A C 1
ATOM 1520 O O . SER A 1 186 ? -5.026 1.161 15.452 1.00 96.50 186 SER A O 1
ATOM 1522 N N . GLY A 1 187 ? -2.827 0.735 15.373 1.00 96.44 187 GLY A N 1
ATOM 1523 C CA . GLY A 1 187 ? -2.904 -0.036 14.139 1.00 96.44 187 GLY A CA 1
ATOM 1524 C C . GLY A 1 187 ? -1.577 -0.644 13.706 1.00 96.44 187 GLY A C 1
ATOM 1525 O O . GLY A 1 187 ? -0.498 -0.189 14.082 1.00 96.44 187 GLY A O 1
ATOM 1526 N N . ILE A 1 188 ? -1.684 -1.689 12.891 1.00 97.44 188 ILE A N 1
ATOM 1527 C CA . ILE A 1 188 ? -0.562 -2.474 12.385 1.00 97.44 188 ILE A CA 1
ATOM 1528 C C . ILE A 1 188 ? -0.617 -2.499 10.855 1.00 97.44 188 ILE A C 1
ATOM 1530 O O . ILE A 1 188 ? -1.644 -2.854 10.277 1.00 97.44 188 ILE A O 1
ATOM 1534 N N . LEU A 1 189 ? 0.503 -2.175 10.211 1.00 97.19 189 LEU A N 1
ATOM 1535 C CA . LEU A 1 189 ? 0.740 -2.385 8.786 1.00 97.19 189 LEU A CA 1
ATOM 1536 C C . LEU A 1 189 ? 1.592 -3.652 8.627 1.00 97.19 189 LEU A C 1
ATOM 1538 O O . LEU A 1 189 ? 2.703 -3.748 9.162 1.00 97.19 189 LEU A O 1
ATOM 1542 N N . THR A 1 190 ? 1.051 -4.634 7.907 1.00 95.06 190 THR A N 1
ATOM 1543 C CA . THR A 1 190 ? 1.629 -5.976 7.781 1.00 95.06 190 THR A CA 1
ATOM 1544 C C . THR A 1 190 ? 1.515 -6.516 6.361 1.00 95.06 190 THR A C 1
ATOM 1546 O O . THR A 1 190 ? 0.486 -6.361 5.702 1.00 95.06 190 THR A O 1
ATOM 1549 N N . ASP A 1 191 ? 2.538 -7.254 5.934 1.00 90.69 191 ASP A N 1
ATOM 1550 C CA . ASP A 1 191 ? 2.514 -8.042 4.697 1.00 90.69 191 ASP A CA 1
ATOM 1551 C C . ASP A 1 191 ? 1.674 -9.326 4.843 1.00 90.69 191 ASP A C 1
ATOM 1553 O O . ASP A 1 191 ? 1.406 -10.031 3.865 1.00 90.69 191 ASP A O 1
ATOM 1557 N N . PHE A 1 192 ? 1.259 -9.663 6.071 1.00 90.44 192 PHE A N 1
ATOM 1558 C CA . PHE A 1 192 ? 0.576 -10.912 6.407 1.00 90.44 192 PHE A CA 1
ATOM 1559 C C . PHE A 1 192 ? -0.811 -10.676 7.032 1.00 90.44 192 PHE A C 1
ATOM 1561 O O . PHE A 1 192 ? -1.061 -11.123 8.156 1.00 90.44 192 PHE A O 1
ATOM 1568 N N . PRO A 1 193 ? -1.762 -10.055 6.307 1.00 89.38 193 PRO A N 1
ATOM 1569 C CA . PRO A 1 193 ? -3.066 -9.673 6.860 1.00 89.38 193 PRO A CA 1
ATOM 1570 C C . PRO A 1 193 ? -3.871 -10.858 7.413 1.00 89.38 193 PRO A C 1
ATOM 1572 O O . PRO A 1 193 ? -4.589 -10.715 8.394 1.00 89.38 193 PRO A O 1
ATOM 1575 N N . ILE A 1 194 ? -3.712 -12.055 6.842 1.00 86.19 194 ILE A N 1
ATOM 1576 C CA . ILE A 1 194 ? -4.411 -13.268 7.302 1.00 86.19 194 ILE A CA 1
ATOM 1577 C C . ILE A 1 194 ? -3.852 -13.772 8.642 1.00 86.19 194 ILE A C 1
ATOM 1579 O O . ILE A 1 194 ? -4.611 -14.259 9.481 1.00 86.19 194 ILE A O 1
ATOM 1583 N N . LYS A 1 195 ? -2.538 -13.625 8.875 1.00 88.56 195 LYS A N 1
ATOM 1584 C CA . LYS A 1 195 ? -1.944 -13.942 10.184 1.00 88.56 195 LYS A CA 1
ATOM 1585 C C . LYS A 1 195 ? -2.497 -12.994 11.244 1.00 88.56 195 LYS A C 1
ATOM 1587 O O . LYS A 1 195 ? -2.982 -13.463 12.266 1.00 88.56 195 LYS A O 1
ATOM 1592 N N . LEU A 1 196 ? -2.517 -11.691 10.949 1.00 91.56 196 LEU A N 1
ATOM 1593 C CA . LEU A 1 196 ? -3.070 -10.687 11.858 1.00 91.56 196 LEU A CA 1
ATOM 1594 C C . LEU A 1 196 ? -4.559 -10.927 12.140 1.00 91.56 196 LEU A C 1
ATOM 1596 O O . LEU A 1 196 ? -4.971 -10.867 13.292 1.00 91.56 196 LEU A O 1
ATOM 1600 N N . ALA A 1 197 ? -5.357 -11.269 11.124 1.00 88.38 197 ALA A N 1
ATOM 1601 C CA . ALA A 1 197 ? -6.766 -11.619 11.308 1.00 88.38 197 ALA A CA 1
ATOM 1602 C C . ALA A 1 197 ? -6.956 -12.827 12.245 1.00 88.38 197 ALA A C 1
ATOM 1604 O O . ALA A 1 197 ? -7.876 -12.833 13.058 1.00 88.38 197 ALA A O 1
ATOM 1605 N N . THR A 1 198 ? -6.062 -13.820 12.173 1.00 87.06 198 THR A N 1
ATOM 1606 C CA . THR A 1 198 ? -6.083 -14.989 13.069 1.00 87.06 198 THR A CA 1
ATOM 1607 C C . THR A 1 198 ? -5.734 -14.598 14.509 1.00 87.06 198 THR A C 1
ATOM 1609 O O . THR A 1 198 ? -6.422 -15.019 15.434 1.00 87.06 198 THR A O 1
ATOM 1612 N N . VAL A 1 199 ? -4.720 -13.747 14.705 1.00 91.00 199 VAL A N 1
ATOM 1613 C CA . VAL A 1 199 ? -4.352 -13.218 16.033 1.00 91.00 199 VAL A CA 1
ATOM 1614 C C . VAL A 1 199 ? -5.500 -12.400 16.633 1.00 91.00 199 VAL A C 1
ATOM 1616 O O . VAL A 1 199 ? -5.907 -12.644 17.765 1.00 91.00 199 VAL A O 1
ATOM 1619 N N . LEU A 1 200 ? -6.096 -11.490 15.856 1.00 91.00 200 LEU A N 1
ATOM 1620 C CA . LEU A 1 200 ? -7.242 -10.677 16.282 1.00 91.00 200 LEU A CA 1
ATOM 1621 C C . LEU A 1 200 ? -8.473 -11.516 16.637 1.00 91.00 200 LEU A C 1
ATOM 1623 O O . LEU A 1 200 ? -9.313 -11.067 17.404 1.00 91.00 200 LEU A O 1
ATOM 1627 N N . HIS A 1 201 ? -8.614 -12.720 16.092 1.00 86.94 201 HIS A N 1
ATOM 1628 C CA . HIS A 1 201 ? -9.722 -13.610 16.427 1.00 86.94 201 HIS A CA 1
ATOM 1629 C C . HIS A 1 201 ? -9.593 -14.275 17.784 1.00 86.94 201 HIS A C 1
ATOM 1631 O O . HIS A 1 201 ? -10.589 -14.438 18.493 1.00 86.94 201 HIS A O 1
ATOM 1637 N N . ALA A 1 202 ? -8.365 -14.665 18.108 1.00 85.88 202 ALA A N 1
ATOM 1638 C CA . ALA A 1 202 ? -8.015 -15.250 19.388 1.00 85.88 202 ALA A CA 1
ATOM 1639 C C . ALA A 1 202 ? -7.903 -14.190 20.496 1.00 85.88 202 ALA A C 1
ATOM 1641 O O . ALA A 1 202 ? -7.984 -14.538 21.667 1.00 85.88 202 ALA A O 1
ATOM 1642 N N . ASN A 1 203 ? -7.728 -12.916 20.137 1.00 89.81 203 ASN A N 1
ATOM 1643 C CA . ASN A 1 203 ? -7.595 -11.815 21.084 1.00 89.81 203 ASN A CA 1
ATOM 1644 C C . ASN A 1 203 ? -8.942 -11.427 21.717 1.00 89.81 203 ASN A C 1
ATOM 1646 O O . ASN A 1 203 ? -9.956 -11.351 21.023 1.00 89.81 203 ASN A O 1
ATOM 1650 N N . ASP A 1 204 ? -8.943 -11.125 23.015 1.00 87.25 204 ASP A N 1
ATOM 1651 C CA . ASP A 1 204 ? -10.155 -10.735 23.744 1.00 87.25 204 ASP A CA 1
ATOM 1652 C C . ASP A 1 204 ? -10.453 -9.229 23.670 1.00 87.25 204 ASP A C 1
ATOM 1654 O O . ASP A 1 204 ? -11.617 -8.833 23.614 1.00 87.25 204 ASP A O 1
ATOM 1658 N N . ALA A 1 205 ? -9.424 -8.379 23.627 1.00 83.00 205 ALA A N 1
ATOM 1659 C CA . ALA A 1 205 ? -9.571 -6.924 23.687 1.00 83.00 205 ALA A CA 1
ATOM 1660 C C . ALA A 1 205 ? -9.939 -6.293 22.335 1.00 83.00 205 ALA A C 1
ATOM 1662 O O . ALA A 1 205 ? -10.787 -5.406 22.252 1.00 83.00 205 ALA A O 1
ATOM 1663 N N . PHE A 1 206 ? -9.317 -6.768 21.259 1.00 85.44 206 PHE A N 1
ATOM 1664 C CA . PHE A 1 206 ? -9.507 -6.292 19.889 1.00 85.44 206 PHE A CA 1
ATOM 1665 C C . PHE A 1 206 ? -10.196 -7.337 19.014 1.00 85.44 206 PHE A C 1
ATOM 1667 O O . PHE A 1 206 ? -9.980 -7.374 17.798 1.00 85.44 206 PHE A O 1
ATOM 1674 N N . LYS A 1 207 ? -11.010 -8.197 19.638 1.00 82.50 207 LYS A N 1
ATOM 1675 C CA . LYS A 1 207 ? -11.586 -9.375 19.003 1.00 82.50 207 LYS A CA 1
ATOM 1676 C C . LYS A 1 207 ? -12.252 -9.045 17.676 1.00 82.50 207 LYS A C 1
ATOM 1678 O O . LYS A 1 207 ? -13.210 -8.273 17.614 1.00 82.50 207 LYS A O 1
ATOM 1683 N N . ARG A 1 208 ? -11.796 -9.700 16.611 1.00 80.06 208 ARG A N 1
ATOM 1684 C CA . ARG A 1 208 ? -12.492 -9.723 15.321 1.00 80.06 208 ARG A CA 1
ATOM 1685 C C . ARG A 1 208 ? -12.892 -11.148 15.006 1.00 80.06 208 ARG A C 1
ATOM 1687 O O . ARG A 1 208 ? -12.048 -12.030 14.899 1.00 80.06 208 ARG A O 1
ATOM 1694 N N . HIS A 1 209 ? -14.188 -11.397 14.862 1.00 69.00 209 HIS A N 1
ATOM 1695 C CA . HIS A 1 209 ? -14.660 -12.722 14.478 1.00 69.00 209 HIS A CA 1
ATOM 1696 C C . HIS A 1 209 ? -14.088 -13.099 13.097 1.00 69.00 209 HIS A C 1
ATOM 1698 O O . HIS A 1 209 ? -14.383 -12.455 12.094 1.00 69.00 209 HIS A O 1
ATOM 1704 N N . TYR A 1 210 ? -13.241 -14.128 13.068 1.00 63.59 210 TYR A N 1
ATOM 1705 C CA . TYR A 1 210 ? -12.602 -14.717 11.898 1.00 63.59 210 TYR A CA 1
ATOM 1706 C C . TYR A 1 210 ? -12.839 -16.219 11.988 1.00 63.59 210 TYR A C 1
ATOM 1708 O O . TYR A 1 210 ? -12.262 -16.903 12.827 1.00 63.59 210 TYR A O 1
ATOM 1716 N N . GLU A 1 211 ? -13.687 -16.750 11.122 1.00 58.59 211 GLU A N 1
ATOM 1717 C CA . GLU A 1 211 ? -13.812 -18.191 10.976 1.00 58.59 211 GLU A CA 1
ATOM 1718 C C . GLU A 1 211 ? -13.005 -18.616 9.757 1.00 58.59 211 GLU A C 1
ATOM 1720 O O . GLU A 1 211 ? -13.248 -18.156 8.640 1.00 58.59 211 GLU A O 1
ATOM 1725 N N . SER A 1 212 ? -12.070 -19.551 9.936 1.00 50.44 212 SER A N 1
ATOM 1726 C CA . SER A 1 212 ? -11.289 -20.095 8.820 1.00 50.44 212 SER A CA 1
ATOM 1727 C C . SER A 1 212 ? -12.176 -20.717 7.730 1.00 50.44 212 SER A C 1
ATOM 1729 O O . SER A 1 212 ? -11.732 -20.848 6.594 1.00 50.44 212 SER A O 1
ATOM 1731 N N . VAL A 1 213 ? -13.434 -21.064 8.037 1.00 46.31 213 VAL A N 1
ATOM 1732 C CA . VAL A 1 213 ? -14.368 -21.781 7.153 1.00 46.31 213 VAL A CA 1
ATOM 1733 C C . VAL A 1 213 ? -15.423 -20.860 6.516 1.00 46.31 213 VAL A C 1
ATOM 1735 O O . VAL A 1 213 ? -16.009 -21.222 5.487 1.00 46.31 213 VAL A O 1
ATOM 1738 N N . SER A 1 214 ? -15.658 -19.661 7.061 1.00 52.28 214 SER A N 1
ATOM 1739 C CA . SER A 1 214 ? -16.672 -18.742 6.546 1.00 52.28 214 SER A CA 1
ATOM 1740 C C . SER A 1 214 ? -16.245 -17.284 6.734 1.00 52.28 214 SER A C 1
ATOM 1742 O O . SER A 1 214 ? -16.043 -16.797 7.839 1.00 52.28 214 SER A O 1
ATOM 1744 N N . TYR A 1 215 ? -16.073 -16.578 5.619 1.00 58.16 215 TYR A N 1
ATOM 1745 C CA . TYR A 1 215 ? -15.921 -15.130 5.635 1.00 58.16 215 TYR A CA 1
ATOM 1746 C C . TYR A 1 215 ? -17.121 -14.491 4.947 1.00 58.16 215 TYR A C 1
ATOM 1748 O O . TYR A 1 215 ? -17.556 -15.018 3.910 1.00 58.16 215 TYR A O 1
ATOM 1756 N N . PRO A 1 216 ? -17.651 -13.369 5.465 1.00 59.38 216 PRO A N 1
ATOM 1757 C CA . PRO A 1 216 ? -18.659 -12.616 4.752 1.00 59.38 216 PRO A CA 1
ATOM 1758 C C . PRO A 1 216 ? -18.099 -12.162 3.405 1.00 59.38 216 PRO A C 1
ATOM 1760 O O . PRO A 1 216 ? -16.937 -11.772 3.263 1.00 59.38 216 PRO A O 1
ATOM 1763 N N . SER A 1 217 ? -18.942 -12.237 2.384 1.00 69.62 217 SER A N 1
ATOM 1764 C CA . SER A 1 217 ? -18.605 -11.746 1.059 1.00 69.62 217 SER A CA 1
ATOM 1765 C C . SER A 1 217 ? -18.385 -10.234 1.114 1.00 69.62 217 SER A C 1
ATOM 1767 O O . SER A 1 217 ? -19.290 -9.497 1.505 1.00 69.62 217 SER A O 1
ATOM 1769 N N . ASN A 1 218 ? -17.221 -9.757 0.682 1.00 78.25 218 ASN A N 1
ATOM 1770 C CA . ASN A 1 218 ? -17.000 -8.332 0.471 1.00 78.25 218 ASN A CA 1
ATOM 1771 C C . ASN A 1 218 ? -17.352 -7.974 -0.963 1.00 78.25 218 ASN A C 1
ATOM 1773 O O . ASN A 1 218 ? -16.961 -8.674 -1.900 1.00 78.25 218 ASN A O 1
ATOM 1777 N N . ASN A 1 219 ? -18.054 -6.861 -1.132 1.00 83.88 219 ASN A N 1
ATOM 1778 C CA . ASN A 1 219 ? -18.392 -6.363 -2.452 1.00 83.88 219 ASN A CA 1
ATOM 1779 C C . ASN A 1 219 ? -17.126 -5.859 -3.143 1.00 83.88 219 ASN A C 1
ATOM 1781 O O . ASN A 1 219 ? -16.451 -4.955 -2.659 1.00 83.88 219 ASN A O 1
ATOM 1785 N N . ILE A 1 220 ? -16.835 -6.435 -4.297 1.00 85.94 220 ILE A N 1
ATOM 1786 C CA . ILE A 1 220 ? -15.843 -5.930 -5.246 1.00 85.94 220 ILE A CA 1
ATOM 1787 C C . ILE A 1 220 ? -16.538 -5.795 -6.591 1.00 85.94 220 ILE A C 1
ATOM 1789 O O . ILE A 1 220 ? -17.688 -6.194 -6.749 1.00 85.94 220 ILE A O 1
ATOM 1793 N N . SER A 1 221 ? -15.896 -5.214 -7.587 1.00 88.06 221 SER A N 1
ATOM 1794 C CA . SER A 1 221 ? -16.492 -5.142 -8.917 1.00 88.06 221 SER A CA 1
ATOM 1795 C C . SER A 1 221 ? -15.408 -5.193 -9.973 1.00 88.06 221 SER A C 1
ATOM 1797 O O . SER A 1 221 ? -14.469 -4.402 -9.949 1.00 88.06 221 SER A O 1
ATOM 1799 N N . GLY A 1 222 ? -15.518 -6.136 -10.904 1.00 86.50 222 GLY A N 1
ATOM 1800 C CA . GLY A 1 222 ? -14.637 -6.158 -12.061 1.00 86.50 222 GLY A CA 1
ATOM 1801 C C . GLY A 1 222 ? -14.555 -7.500 -12.758 1.00 86.50 222 GLY A C 1
ATOM 1802 O O . GLY A 1 222 ? -14.901 -8.550 -12.214 1.00 86.50 222 GLY A O 1
ATOM 1803 N N . ASP A 1 223 ? -14.048 -7.441 -13.979 1.00 86.62 223 ASP A N 1
ATOM 1804 C CA . ASP A 1 223 ? -13.768 -8.624 -14.770 1.00 86.62 223 ASP A CA 1
ATOM 1805 C C . ASP A 1 223 ? -12.605 -9.426 -14.179 1.00 86.62 223 ASP A C 1
ATOM 1807 O O . ASP A 1 223 ? -11.579 -8.879 -13.770 1.00 86.62 223 ASP A O 1
ATOM 1811 N N . ILE A 1 224 ? -12.754 -10.746 -14.198 1.00 86.88 224 ILE A N 1
ATOM 1812 C CA . ILE A 1 224 ? -11.698 -11.717 -13.922 1.00 86.88 224 ILE A CA 1
ATOM 1813 C C . ILE A 1 224 ? -11.571 -12.671 -15.114 1.00 86.88 224 ILE A C 1
ATOM 1815 O O . ILE A 1 224 ? -12.530 -12.924 -15.849 1.00 86.88 224 ILE A O 1
ATOM 1819 N N . LEU A 1 225 ? -10.361 -13.182 -15.331 1.00 86.06 225 LEU A N 1
ATOM 1820 C CA . LEU A 1 225 ? -10.033 -14.041 -16.464 1.00 86.06 225 LEU A CA 1
ATOM 1821 C C . LEU A 1 225 ? -9.808 -15.474 -15.980 1.00 86.06 225 LEU A C 1
ATOM 1823 O O . LEU A 1 225 ? -8.932 -15.720 -15.153 1.00 86.06 225 LEU A O 1
ATOM 1827 N N . LEU A 1 226 ? -10.588 -16.415 -16.503 1.00 86.81 226 LEU A N 1
ATOM 1828 C CA . LEU A 1 226 ? -10.480 -17.840 -16.188 1.00 86.81 226 LEU A CA 1
ATOM 1829 C C . LEU A 1 226 ? -9.355 -18.502 -16.994 1.00 86.81 226 LEU A C 1
ATOM 1831 O O . LEU A 1 226 ? -8.958 -18.001 -18.050 1.00 86.81 226 LEU A O 1
ATOM 1835 N N . LYS A 1 227 ? -8.861 -19.659 -16.533 1.00 85.69 227 LYS A N 1
ATOM 1836 C CA . LYS A 1 227 ? -7.798 -20.430 -17.217 1.00 85.69 227 LYS A CA 1
ATOM 1837 C C . LYS A 1 227 ? -8.110 -20.765 -18.677 1.00 85.69 227 LYS A C 1
ATOM 1839 O O . LYS A 1 227 ? -7.212 -20.753 -19.511 1.00 85.69 227 LYS A O 1
ATOM 1844 N N . ASN A 1 228 ? -9.380 -20.993 -18.999 1.00 85.69 228 ASN A N 1
ATOM 1845 C CA . ASN A 1 228 ? -9.849 -21.243 -20.365 1.00 85.69 228 ASN A CA 1
ATOM 1846 C C . ASN A 1 228 ? -9.956 -19.971 -21.236 1.00 85.69 228 ASN A C 1
ATOM 1848 O O . ASN A 1 228 ? -10.466 -20.035 -22.349 1.00 85.69 228 ASN A O 1
ATOM 1852 N N . GLY A 1 229 ? -9.524 -18.807 -20.738 1.00 84.62 229 GLY A N 1
ATOM 1853 C CA . GLY A 1 229 ? -9.574 -17.529 -21.449 1.00 84.62 229 GLY A CA 1
ATOM 1854 C C . GLY A 1 229 ? -10.924 -16.812 -21.389 1.00 84.62 229 GLY A C 1
ATOM 1855 O O . GLY A 1 229 ? -11.020 -15.677 -21.855 1.00 84.62 229 GLY A O 1
ATOM 1856 N N . ARG A 1 230 ? -11.956 -17.413 -20.781 1.00 88.69 230 ARG A N 1
ATOM 1857 C CA . ARG A 1 230 ? -13.257 -16.762 -20.601 1.00 88.69 230 ARG A CA 1
ATOM 1858 C C . ARG A 1 230 ? -13.156 -15.642 -19.570 1.00 88.69 230 ARG A C 1
ATOM 1860 O O . ARG A 1 230 ? -12.604 -15.826 -18.485 1.00 88.69 230 ARG A O 1
ATOM 1867 N N . ARG A 1 231 ? -13.745 -14.492 -19.894 1.00 89.62 231 ARG A N 1
ATOM 1868 C CA . ARG A 1 231 ? -13.922 -13.375 -18.966 1.00 89.62 231 ARG A CA 1
ATOM 1869 C C . ARG A 1 231 ? -15.266 -13.501 -18.256 1.00 89.62 231 ARG A C 1
ATOM 1871 O O . ARG A 1 231 ? -16.276 -13.782 -18.900 1.00 89.62 231 ARG A O 1
ATOM 1878 N N . VAL A 1 232 ? -15.272 -13.323 -16.941 1.00 90.88 232 VAL A N 1
ATOM 1879 C CA . VAL A 1 232 ? -16.487 -13.327 -16.116 1.00 90.88 232 VAL A CA 1
ATOM 1880 C C . VAL A 1 232 ? -16.450 -12.151 -15.147 1.00 90.88 232 VAL A C 1
ATOM 1882 O O . VAL A 1 232 ? -15.376 -11.726 -14.730 1.00 90.88 232 VAL A O 1
ATOM 1885 N N . TYR A 1 233 ? -17.619 -11.621 -14.796 1.00 90.94 233 TYR A N 1
ATOM 1886 C CA . TYR A 1 233 ? -17.731 -10.475 -13.899 1.00 90.94 233 TYR A CA 1
ATOM 1887 C C . TYR A 1 233 ? -17.866 -10.940 -12.449 1.00 90.94 233 TYR A C 1
ATOM 1889 O O . TYR A 1 233 ? -18.835 -11.627 -12.110 1.00 90.94 233 TYR A O 1
ATOM 1897 N N . ALA A 1 234 ? -16.909 -10.549 -11.606 1.00 90.56 234 ALA A N 1
ATOM 1898 C CA . ALA A 1 234 ? -16.954 -10.780 -10.172 1.00 90.56 234 ALA A CA 1
ATOM 1899 C C . ALA A 1 234 ? -17.553 -9.567 -9.456 1.00 90.56 234 ALA A C 1
ATOM 1901 O O . ALA A 1 234 ? -17.136 -8.430 -9.685 1.00 90.56 234 ALA A O 1
ATOM 1902 N N . ASN A 1 235 ? -18.515 -9.817 -8.570 1.00 90.19 235 ASN A N 1
ATOM 1903 C CA . ASN A 1 235 ? -19.146 -8.783 -7.743 1.00 90.19 235 ASN A CA 1
ATOM 1904 C C . ASN A 1 235 ? -18.911 -8.983 -6.237 1.00 90.19 235 ASN A C 1
ATOM 1906 O O . ASN A 1 235 ? -19.255 -8.111 -5.441 1.00 90.19 235 ASN A O 1
ATOM 1910 N N . GLN A 1 236 ? -18.340 -10.119 -5.830 1.00 89.38 236 GLN A N 1
ATOM 1911 C CA . GLN A 1 236 ? -17.956 -10.350 -4.443 1.00 89.38 236 GLN A CA 1
ATOM 1912 C C . GLN A 1 236 ? -16.711 -11.221 -4.332 1.00 89.38 236 GLN A C 1
ATOM 1914 O O . GLN A 1 236 ? -16.399 -12.009 -5.230 1.00 89.38 236 GLN A O 1
ATOM 1919 N N . VAL A 1 237 ? -16.034 -11.101 -3.195 1.00 88.06 237 VAL A N 1
ATOM 1920 C CA . VAL A 1 237 ? -14.903 -11.940 -2.812 1.00 88.06 237 VAL A CA 1
ATOM 1921 C C . VAL A 1 237 ? -15.098 -12.482 -1.401 1.00 88.06 237 VAL A C 1
ATOM 1923 O O . VAL A 1 237 ? -15.593 -11.772 -0.526 1.00 88.06 237 VAL A O 1
ATOM 1926 N N . LYS A 1 238 ? -14.697 -13.732 -1.168 1.00 86.06 238 LYS A N 1
ATOM 1927 C CA . LYS A 1 238 ? -14.609 -14.312 0.176 1.00 86.06 238 LYS A CA 1
ATOM 1928 C C . LYS A 1 238 ? -13.317 -15.101 0.327 1.00 86.06 238 LYS A C 1
ATOM 1930 O O . LYS A 1 238 ? -12.833 -15.691 -0.640 1.00 86.06 238 LYS A O 1
ATOM 1935 N N . LEU A 1 239 ? -12.794 -15.160 1.543 1.00 81.12 239 LEU A N 1
ATOM 1936 C CA . LEU A 1 239 ? -11.731 -16.085 1.907 1.00 81.12 239 LEU A CA 1
ATOM 1937 C C . LEU A 1 239 ? -12.358 -17.301 2.607 1.00 81.12 239 LEU A C 1
ATOM 1939 O O . LEU A 1 239 ? -13.261 -17.159 3.421 1.00 81.12 239 LEU A O 1
ATOM 1943 N N . LYS A 1 240 ? -11.939 -18.515 2.260 1.00 78.31 240 LYS A N 1
ATOM 1944 C CA . LYS A 1 240 ? -12.315 -19.744 2.970 1.00 78.31 240 LYS A CA 1
ATOM 1945 C C . LYS A 1 240 ? -11.128 -20.694 2.947 1.00 78.31 240 LYS A C 1
ATOM 1947 O O . LYS A 1 240 ? -10.589 -20.964 1.880 1.00 78.31 240 LYS A O 1
ATOM 1952 N N . GLU A 1 241 ? -10.722 -21.181 4.111 1.00 74.69 241 GLU A N 1
ATOM 1953 C CA . GLU A 1 241 ? -9.566 -22.061 4.321 1.00 74.69 241 GLU A CA 1
ATOM 1954 C C . GLU A 1 241 ? -8.292 -21.479 3.691 1.00 74.69 241 GLU A C 1
ATOM 1956 O O . GLU A 1 241 ? -7.564 -22.159 2.971 1.00 74.69 241 GLU A O 1
ATOM 1961 N N . ASN A 1 242 ? -8.063 -20.174 3.896 1.00 70.19 242 ASN A N 1
ATOM 1962 C CA . ASN A 1 242 ? -6.958 -19.413 3.296 1.00 70.19 242 ASN A CA 1
ATOM 1963 C C . ASN A 1 242 ? -6.956 -19.388 1.746 1.00 70.19 242 ASN A C 1
ATOM 1965 O O . ASN A 1 242 ? -5.985 -18.963 1.118 1.00 70.19 242 ASN A O 1
ATOM 1969 N N . LYS A 1 243 ? -8.051 -19.815 1.105 1.00 78.81 243 LYS A N 1
ATOM 1970 C CA . LYS A 1 243 ? -8.254 -19.756 -0.347 1.00 78.81 243 LYS A CA 1
ATOM 1971 C C . LYS A 1 243 ? -9.244 -18.655 -0.687 1.00 78.81 243 LYS A C 1
ATOM 1973 O O . LYS A 1 243 ? -10.266 -18.484 -0.024 1.00 78.81 243 LYS A O 1
ATOM 1978 N N . LEU A 1 244 ? -8.934 -17.903 -1.733 1.00 85.31 244 LEU A N 1
ATOM 1979 C CA . LEU A 1 244 ? -9.765 -16.803 -2.202 1.00 85.31 244 LEU A CA 1
ATOM 1980 C C . LEU A 1 244 ? -10.814 -17.335 -3.186 1.00 85.31 244 LEU A C 1
ATOM 1982 O O . LEU A 1 244 ? -10.490 -18.145 -4.052 1.00 85.31 244 LEU A O 1
ATOM 1986 N N . TYR A 1 245 ? -12.060 -16.892 -3.056 1.00 88.00 245 TYR A N 1
ATOM 1987 C CA . TYR A 1 245 ? -13.155 -17.252 -3.953 1.00 88.00 245 TYR A CA 1
ATOM 1988 C C . TYR A 1 245 ? -13.864 -16.002 -4.455 1.00 88.00 245 TYR A C 1
ATOM 1990 O O . TYR A 1 245 ? -14.059 -15.044 -3.707 1.00 88.00 245 TYR A O 1
ATOM 1998 N N . TYR A 1 246 ? -14.301 -16.054 -5.708 1.00 90.69 246 TYR A N 1
ATOM 1999 C CA . TYR A 1 246 ? -14.992 -14.969 -6.390 1.00 90.69 246 TYR A CA 1
ATOM 2000 C C . TYR A 1 246 ? -16.415 -15.390 -6.734 1.00 90.69 246 TYR A C 1
ATOM 2002 O O . TYR A 1 246 ? -16.614 -16.431 -7.359 1.00 90.69 246 TYR A O 1
ATOM 2010 N N . HIS A 1 247 ? -17.395 -14.577 -6.354 1.00 91.38 247 HIS A N 1
ATOM 2011 C CA . HIS A 1 247 ? -18.775 -14.780 -6.778 1.00 91.38 247 HIS A CA 1
ATOM 2012 C C . HIS A 1 247 ? -18.982 -14.197 -8.178 1.00 91.38 247 HIS A C 1
ATOM 2014 O O . HIS A 1 247 ? -18.648 -13.035 -8.426 1.00 91.38 247 HIS A O 1
ATOM 2020 N N . VAL A 1 248 ? -19.562 -14.993 -9.077 1.00 90.44 248 VAL A N 1
ATOM 2021 C CA . VAL A 1 248 ? -19.935 -14.606 -10.441 1.00 90.44 248 VAL A CA 1
ATOM 2022 C C . VAL A 1 248 ? -21.375 -15.024 -10.738 1.00 90.44 248 VAL A C 1
ATOM 2024 O O . VAL A 1 248 ? -21.889 -16.002 -10.195 1.00 90.44 248 VAL A O 1
ATOM 2027 N N . LYS A 1 249 ? -22.052 -14.296 -11.629 1.00 82.12 249 LYS A N 1
ATOM 2028 C CA . LYS A 1 249 ? -23.452 -14.583 -11.987 1.00 82.12 249 LYS A CA 1
ATOM 2029 C C . LYS A 1 249 ? -23.599 -15.934 -12.732 1.00 82.12 249 LYS A C 1
ATOM 2031 O O . LYS A 1 249 ? -22.711 -16.277 -13.515 1.00 82.12 249 LYS A O 1
ATOM 2036 N N . PRO A 1 250 ? -24.720 -16.672 -12.562 1.00 82.38 250 PRO A N 1
ATOM 2037 C CA . PRO A 1 250 ? -25.887 -16.297 -11.758 1.00 82.38 250 PRO A CA 1
ATOM 2038 C C . PRO A 1 250 ? -25.716 -16.510 -10.245 1.00 82.38 250 PRO A C 1
ATOM 2040 O O . PRO A 1 250 ? -26.296 -15.734 -9.500 1.00 82.38 250 PRO A O 1
ATOM 2043 N N . ASN A 1 251 ? -24.922 -17.487 -9.794 1.00 86.00 251 ASN A N 1
ATOM 2044 C CA . ASN A 1 251 ? -24.574 -17.699 -8.378 1.00 86.00 251 ASN A CA 1
ATOM 2045 C C . ASN A 1 251 ? -23.457 -18.755 -8.253 1.00 86.00 251 ASN A C 1
ATOM 2047 O O . ASN A 1 251 ? -23.644 -19.827 -7.679 1.00 86.00 251 ASN A O 1
ATOM 2051 N N . LEU A 1 252 ? -22.321 -18.515 -8.908 1.00 90.00 252 LEU A N 1
ATOM 2052 C CA . LEU A 1 252 ? -21.188 -19.440 -8.925 1.00 90.00 252 LEU A CA 1
ATOM 2053 C C . LEU A 1 252 ? -20.038 -18.859 -8.107 1.00 90.00 252 LEU A C 1
ATOM 2055 O O . LEU A 1 252 ? -19.679 -17.697 -8.278 1.00 90.00 252 LEU A O 1
ATOM 2059 N N . TRP A 1 253 ? -19.429 -19.684 -7.260 1.00 89.56 253 TRP A N 1
ATOM 2060 C CA . TRP A 1 253 ? -18.194 -19.345 -6.558 1.00 89.56 253 TRP A CA 1
ATOM 2061 C C . TRP A 1 253 ? -17.020 -20.017 -7.251 1.00 89.56 253 TRP A C 1
ATOM 2063 O O . TRP A 1 253 ? -16.915 -21.241 -7.266 1.00 89.56 253 TRP A O 1
ATOM 2073 N N . ILE A 1 254 ? -16.141 -19.205 -7.825 1.00 89.06 254 ILE A N 1
ATOM 2074 C CA . ILE A 1 254 ? -14.949 -19.657 -8.537 1.00 89.06 254 ILE A CA 1
ATOM 2075 C C . ILE A 1 254 ? -13.765 -19.591 -7.580 1.00 89.06 254 ILE A C 1
ATOM 2077 O O . ILE A 1 254 ? -13.563 -18.567 -6.918 1.00 89.06 254 ILE A O 1
ATOM 2081 N N . ASN A 1 255 ? -12.991 -20.672 -7.488 1.00 87.56 255 ASN A N 1
ATOM 2082 C CA . ASN A 1 255 ? -11.782 -20.683 -6.679 1.00 87.56 255 ASN A CA 1
ATOM 2083 C C . ASN A 1 255 ? -10.702 -19.841 -7.372 1.00 87.56 255 ASN A C 1
ATOM 2085 O O . ASN A 1 255 ? -10.584 -19.837 -8.595 1.00 87.56 255 ASN A O 1
ATOM 2089 N N . TYR A 1 256 ? -9.876 -19.146 -6.596 1.00 82.44 256 TYR A N 1
ATOM 2090 C CA . TYR A 1 256 ? -8.687 -18.451 -7.083 1.00 82.44 256 TYR A CA 1
ATOM 2091 C C . TYR A 1 256 ? -7.854 -19.287 -8.054 1.00 82.44 256 TYR A C 1
ATOM 2093 O O . TYR A 1 256 ? -7.430 -18.772 -9.082 1.00 82.44 256 TYR A O 1
ATOM 2101 N N . ASN A 1 257 ? -7.695 -20.578 -7.771 1.00 84.19 257 ASN A N 1
ATOM 2102 C CA . ASN A 1 257 ? -6.935 -21.519 -8.586 1.00 84.19 257 ASN A CA 1
ATOM 2103 C C . ASN A 1 257 ? -7.561 -21.806 -9.954 1.00 84.19 257 ASN A C 1
ATOM 2105 O O . ASN A 1 257 ? -6.907 -22.421 -10.791 1.00 84.19 257 ASN A O 1
ATOM 2109 N N . ASP A 1 258 ? -8.777 -21.343 -10.226 1.00 83.69 258 ASP A N 1
ATOM 2110 C CA . ASP A 1 258 ? -9.422 -21.441 -11.539 1.00 83.69 258 ASP A CA 1
ATOM 2111 C C . ASP A 1 258 ? -9.162 -20.198 -12.410 1.00 83.69 258 ASP A C 1
ATOM 2113 O O . ASP A 1 258 ? -9.468 -20.183 -13.611 1.00 83.69 258 ASP A O 1
ATOM 2117 N N . LEU A 1 259 ? -8.572 -19.145 -11.832 1.00 81.81 259 LEU A N 1
ATOM 2118 C CA . LEU A 1 259 ? -8.195 -17.938 -12.558 1.00 81.81 259 LEU A CA 1
ATOM 2119 C C . LEU A 1 259 ? -6.930 -18.172 -13.382 1.00 81.81 259 LEU A C 1
ATOM 2121 O O . LEU A 1 259 ? -6.008 -18.875 -12.971 1.00 81.81 259 LEU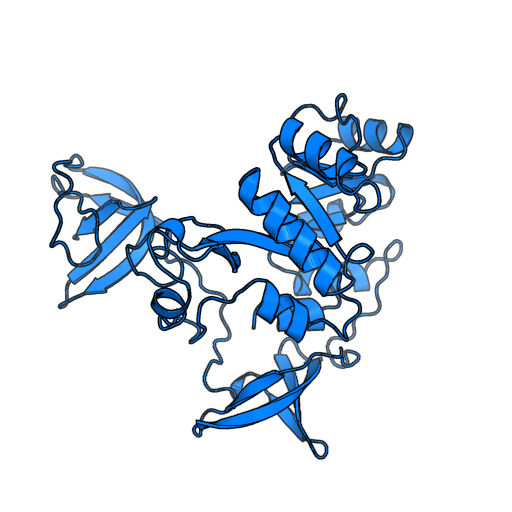 A O 1
ATOM 2125 N N . LYS A 1 260 ? -6.843 -17.513 -14.541 1.00 78.94 260 LYS A N 1
ATOM 2126 C CA . LYS A 1 260 ? -5.662 -17.558 -15.416 1.00 78.94 260 LYS A CA 1
ATOM 2127 C C . LYS A 1 260 ? -4.387 -17.108 -14.695 1.00 78.94 260 LYS A C 1
ATOM 2129 O O . LYS A 1 260 ? -3.300 -17.556 -15.039 1.00 78.94 260 LYS A O 1
ATOM 2134 N N . ASN A 1 261 ? -4.535 -16.228 -13.706 1.00 69.56 261 ASN A N 1
ATOM 2135 C CA . ASN A 1 261 ? -3.438 -15.567 -13.004 1.00 69.56 261 ASN A CA 1
ATOM 2136 C C . ASN A 1 261 ? -3.150 -16.179 -11.626 1.00 69.56 261 ASN A C 1
ATOM 2138 O O . ASN A 1 261 ? -2.440 -15.585 -10.823 1.00 69.56 261 ASN A O 1
ATOM 2142 N N . SER A 1 262 ? -3.709 -17.353 -11.324 1.00 65.25 262 SER A N 1
ATOM 2143 C CA . SER A 1 262 ? -3.564 -17.968 -10.010 1.00 65.25 262 SER A CA 1
ATOM 2144 C C . SER A 1 262 ? -2.106 -18.342 -9.710 1.00 65.25 262 SER A C 1
ATOM 2146 O O . SER A 1 262 ? -1.557 -19.256 -10.327 1.00 65.25 262 SER A O 1
ATOM 2148 N N . ASN A 1 263 ? -1.494 -17.666 -8.743 1.00 60.28 263 ASN A N 1
ATOM 2149 C CA . ASN A 1 263 ? -0.234 -18.052 -8.109 1.00 60.28 263 ASN A CA 1
ATOM 2150 C C . ASN A 1 263 ? -0.380 -17.980 -6.580 1.00 60.28 263 ASN A C 1
ATOM 2152 O O . ASN A 1 263 ? -0.656 -16.911 -6.033 1.00 60.28 263 ASN A O 1
ATOM 2156 N N . ASP A 1 264 ? -0.238 -19.105 -5.878 1.00 49.09 264 ASP A N 1
ATOM 2157 C CA . ASP A 1 264 ? -0.430 -19.165 -4.420 1.00 49.09 264 ASP A CA 1
ATOM 2158 C C . ASP A 1 264 ? 0.634 -18.384 -3.636 1.00 49.09 264 ASP A C 1
ATOM 2160 O O . ASP A 1 264 ? 0.401 -17.989 -2.489 1.00 49.09 264 ASP A O 1
ATOM 2164 N N . PHE A 1 265 ? 1.760 -18.072 -4.277 1.00 43.09 265 PHE A N 1
ATOM 2165 C CA . PHE A 1 265 ? 2.844 -17.308 -3.687 1.00 43.09 265 PHE A CA 1
ATOM 2166 C C . PHE A 1 265 ? 2.775 -15.842 -4.126 1.00 43.09 265 PHE A C 1
ATOM 2168 O O . PHE A 1 265 ? 2.732 -15.513 -5.316 1.00 43.09 265 PHE A O 1
ATOM 2175 N N . ALA A 1 266 ? 2.814 -14.930 -3.149 1.00 41.09 266 ALA A N 1
ATOM 2176 C CA . ALA A 1 266 ? 3.209 -13.554 -3.427 1.00 41.09 266 ALA A CA 1
ATOM 2177 C C . ALA A 1 266 ? 4.593 -13.581 -4.095 1.00 41.09 266 ALA A C 1
ATOM 2179 O O . ALA A 1 266 ? 5.379 -14.489 -3.804 1.00 41.09 266 ALA A O 1
ATOM 2180 N N . PRO A 1 267 ? 4.922 -12.627 -4.982 1.00 44.25 267 PRO A N 1
ATOM 2181 C CA . PRO A 1 267 ? 6.242 -12.558 -5.561 1.00 44.25 267 PRO A CA 1
ATOM 2182 C C . PRO A 1 267 ? 7.276 -12.463 -4.442 1.00 44.25 267 PRO A C 1
ATOM 2184 O O . PRO A 1 267 ? 7.499 -11.387 -3.898 1.00 44.25 267 PRO A O 1
ATOM 2187 N N . GLN A 1 268 ? 7.941 -13.564 -4.097 1.00 47.50 268 GLN A N 1
ATOM 2188 C CA . GLN A 1 268 ? 9.221 -13.430 -3.435 1.00 47.50 268 GLN A CA 1
ATOM 2189 C C . GLN A 1 268 ? 10.135 -12.917 -4.530 1.00 47.50 268 GLN A C 1
ATOM 2191 O O . GLN A 1 268 ? 10.503 -13.650 -5.454 1.00 47.50 268 GLN A O 1
ATOM 2196 N N . ALA A 1 269 ? 10.420 -11.615 -4.475 1.00 52.97 269 ALA A N 1
ATOM 2197 C CA . ALA A 1 269 ? 11.598 -11.087 -5.126 1.00 52.97 269 ALA A CA 1
ATOM 2198 C C . ALA A 1 269 ? 12.709 -12.081 -4.790 1.00 52.97 269 ALA A C 1
ATOM 2200 O O . ALA A 1 269 ? 12.954 -12.351 -3.613 1.00 52.97 269 ALA A O 1
ATOM 2201 N N . LYS A 1 270 ? 13.282 -12.735 -5.808 1.00 64.06 270 LYS A N 1
ATOM 2202 C CA . LYS A 1 270 ? 14.449 -13.577 -5.575 1.00 64.06 270 LYS A CA 1
ATOM 2203 C C . LYS A 1 270 ? 15.503 -12.605 -5.092 1.00 64.06 270 LYS A C 1
ATOM 2205 O O . LYS A 1 270 ? 16.056 -11.854 -5.895 1.00 64.06 270 LYS A O 1
ATOM 2210 N N . THR A 1 271 ? 15.666 -12.573 -3.782 1.00 70.25 271 THR A N 1
ATOM 2211 C CA . THR A 1 271 ? 16.617 -11.746 -3.080 1.00 70.25 271 THR A CA 1
ATOM 2212 C C . THR A 1 271 ? 17.576 -12.656 -2.348 1.00 70.25 271 THR A C 1
ATOM 2214 O O . THR A 1 271 ? 17.307 -13.831 -2.091 1.00 70.25 271 THR A O 1
ATOM 2217 N N . GLY A 1 272 ? 18.750 -12.133 -2.067 1.00 86.06 272 GLY A N 1
ATOM 2218 C CA . GLY A 1 272 ? 19.770 -12.884 -1.368 1.00 86.06 272 GLY A CA 1
ATOM 2219 C C . GLY A 1 272 ? 21.123 -12.265 -1.600 1.00 86.06 272 GLY A C 1
ATOM 2220 O O . GLY A 1 272 ? 21.236 -11.153 -2.112 1.00 86.06 272 GLY A O 1
ATOM 2221 N N . LYS A 1 273 ? 22.160 -13.012 -1.240 1.00 89.62 273 LYS A N 1
ATOM 2222 C CA . LYS A 1 273 ? 23.539 -12.583 -1.424 1.00 89.62 273 LYS A CA 1
ATOM 2223 C C . LYS A 1 273 ? 24.161 -13.311 -2.606 1.00 89.62 273 LYS A C 1
ATOM 2225 O O . LYS A 1 273 ? 24.033 -14.526 -2.729 1.00 89.62 273 LYS A O 1
ATOM 2230 N N . ILE A 1 274 ? 24.852 -12.572 -3.461 1.00 92.06 274 ILE A N 1
ATOM 2231 C CA . ILE A 1 274 ? 25.659 -13.108 -4.554 1.00 92.06 274 ILE A CA 1
ATOM 2232 C C . ILE A 1 274 ? 27.126 -12.753 -4.319 1.00 92.06 274 ILE A C 1
ATOM 2234 O O . ILE A 1 274 ? 27.452 -11.617 -3.977 1.00 92.06 274 ILE A O 1
ATOM 2238 N N . ILE A 1 275 ? 28.012 -13.736 -4.493 1.00 94.00 275 ILE A N 1
ATOM 2239 C CA . ILE A 1 275 ? 29.465 -13.552 -4.408 1.00 94.00 275 ILE A CA 1
ATOM 2240 C C . ILE A 1 275 ? 30.035 -13.516 -5.823 1.00 94.00 275 ILE A C 1
ATOM 2242 O O . ILE A 1 275 ? 29.895 -14.466 -6.599 1.00 94.00 275 ILE A O 1
ATOM 2246 N N . LEU A 1 276 ? 30.705 -12.416 -6.156 1.00 93.25 276 LEU A N 1
ATOM 2247 C CA . LEU A 1 276 ? 31.260 -12.186 -7.484 1.00 93.25 276 LEU A CA 1
ATOM 2248 C C . LEU A 1 276 ? 32.650 -12.803 -7.578 1.00 93.25 276 LEU A C 1
ATOM 2250 O O . LEU A 1 276 ? 33.625 -12.185 -7.178 1.00 93.25 276 LEU A O 1
ATOM 2254 N N . ARG A 1 277 ? 32.782 -14.005 -8.146 1.00 92.44 277 ARG A N 1
ATOM 2255 C CA . ARG A 1 277 ? 34.088 -14.700 -8.247 1.00 92.44 277 ARG A CA 1
ATOM 2256 C C . ARG A 1 277 ? 35.137 -13.960 -9.087 1.00 92.44 277 ARG A C 1
ATOM 2258 O O . ARG A 1 277 ? 36.323 -14.244 -8.993 1.00 92.44 277 ARG A O 1
ATOM 2265 N N . LYS A 1 278 ? 34.709 -13.026 -9.936 1.00 93.81 278 LYS A N 1
ATOM 2266 C CA . LYS A 1 278 ? 35.577 -12.223 -10.802 1.00 93.81 278 LYS A CA 1
ATOM 2267 C C . LYS A 1 278 ? 35.091 -10.785 -10.865 1.00 93.81 278 LYS A C 1
ATOM 2269 O O . LYS A 1 278 ? 33.938 -10.494 -10.539 1.00 93.81 278 LYS A O 1
ATOM 2274 N N . LYS A 1 279 ? 35.961 -9.892 -11.338 1.00 95.88 279 LYS A N 1
ATOM 2275 C CA . LYS A 1 279 ? 35.597 -8.502 -11.613 1.00 95.88 279 LYS A CA 1
ATOM 2276 C C . LYS A 1 279 ? 34.435 -8.491 -12.610 1.00 95.88 279 LYS A C 1
ATOM 2278 O O . LYS A 1 279 ? 34.563 -9.022 -13.712 1.00 95.88 279 LYS A O 1
ATOM 2283 N N . THR A 1 280 ? 33.299 -7.935 -12.205 1.00 95.69 280 THR A N 1
ATOM 2284 C CA . THR A 1 280 ? 32.025 -8.096 -12.923 1.00 95.69 280 THR A CA 1
ATOM 2285 C C . THR A 1 280 ? 31.527 -6.744 -13.410 1.00 95.69 280 THR A C 1
ATOM 2287 O O . THR A 1 280 ? 31.502 -5.782 -12.646 1.00 95.69 280 THR A O 1
ATOM 2290 N N . ALA A 1 281 ? 31.181 -6.651 -14.694 1.00 95.69 281 ALA A N 1
ATOM 2291 C CA . ALA A 1 281 ? 30.603 -5.440 -15.267 1.00 95.69 281 ALA A CA 1
ATOM 2292 C C . ALA A 1 281 ? 29.166 -5.247 -14.776 1.00 95.69 281 ALA A C 1
ATOM 2294 O O . ALA A 1 281 ? 28.417 -6.218 -14.653 1.00 95.69 281 ALA A O 1
ATOM 2295 N N . VAL A 1 282 ? 28.810 -3.992 -14.516 1.00 94.69 282 VAL A N 1
ATOM 2296 C CA . VAL A 1 282 ? 27.441 -3.590 -14.209 1.00 94.69 282 VAL A CA 1
ATOM 2297 C C . VAL A 1 282 ? 26.790 -3.091 -15.494 1.00 94.69 282 VAL A C 1
ATOM 2299 O O . VAL A 1 282 ? 27.385 -2.357 -16.279 1.00 94.69 282 VAL A O 1
ATOM 2302 N N . TYR A 1 283 ? 25.555 -3.505 -15.705 1.00 92.38 283 TYR A N 1
ATOM 2303 C CA . TYR A 1 283 ? 24.711 -3.137 -16.826 1.00 92.38 283 TYR A CA 1
ATOM 2304 C C . TYR A 1 283 ? 23.510 -2.375 -16.296 1.00 92.38 283 TYR A C 1
ATOM 2306 O O . TYR A 1 283 ? 23.089 -2.604 -15.162 1.00 92.38 283 TYR A O 1
ATOM 2314 N N . THR A 1 284 ? 22.958 -1.469 -17.092 1.00 86.00 284 THR A N 1
ATOM 2315 C CA . THR A 1 284 ? 21.736 -0.776 -16.686 1.00 86.00 284 THR A CA 1
ATOM 2316 C C . THR A 1 284 ? 20.501 -1.639 -16.868 1.00 86.00 284 THR A C 1
ATOM 2318 O O . THR A 1 284 ? 19.549 -1.487 -16.117 1.00 86.00 284 THR A O 1
ATOM 2321 N N . ASP A 1 285 ? 20.578 -2.647 -17.738 1.00 82.56 285 ASP A N 1
ATOM 2322 C CA . ASP A 1 285 ? 19.466 -3.516 -18.094 1.00 82.56 285 ASP A CA 1
ATOM 2323 C C . ASP A 1 285 ? 19.818 -5.021 -17.973 1.00 82.56 285 ASP A C 1
ATOM 2325 O O . ASP A 1 285 ? 20.987 -5.410 -18.104 1.00 82.56 285 ASP A O 1
ATOM 2329 N N . PRO A 1 286 ? 18.821 -5.909 -17.781 1.00 83.94 286 PRO A N 1
ATOM 2330 C CA . PRO A 1 286 ? 19.058 -7.342 -17.595 1.00 83.94 286 PRO A CA 1
ATOM 2331 C C . PRO A 1 286 ? 19.513 -8.081 -18.865 1.00 83.94 286 PRO A C 1
ATOM 2333 O O . PRO A 1 286 ? 19.944 -9.227 -18.763 1.00 83.94 286 PRO A O 1
ATOM 2336 N N . SER A 1 287 ? 19.403 -7.480 -20.059 1.00 85.12 287 SER A N 1
ATOM 2337 C CA . SER A 1 287 ? 19.850 -8.086 -21.327 1.00 85.12 287 SER A CA 1
ATOM 2338 C C . SER A 1 287 ? 21.345 -7.892 -21.592 1.00 85.12 287 SER A C 1
ATOM 2340 O O . SER A 1 287 ? 21.876 -8.422 -22.568 1.00 85.12 287 SER A O 1
ATOM 2342 N N . PHE A 1 288 ? 22.040 -7.167 -20.706 1.00 87.44 288 PHE A N 1
ATOM 2343 C CA . PHE A 1 288 ? 23.475 -6.891 -20.779 1.00 87.44 288 PHE A CA 1
ATOM 2344 C C . PHE A 1 288 ? 23.902 -6.107 -22.030 1.00 87.44 288 PHE A C 1
ATOM 2346 O O . PHE A 1 288 ? 25.062 -6.180 -22.443 1.00 87.44 288 PHE A O 1
ATOM 2353 N N . LYS A 1 289 ? 22.975 -5.360 -22.645 1.00 85.62 289 LYS A N 1
ATOM 2354 C CA . LYS A 1 2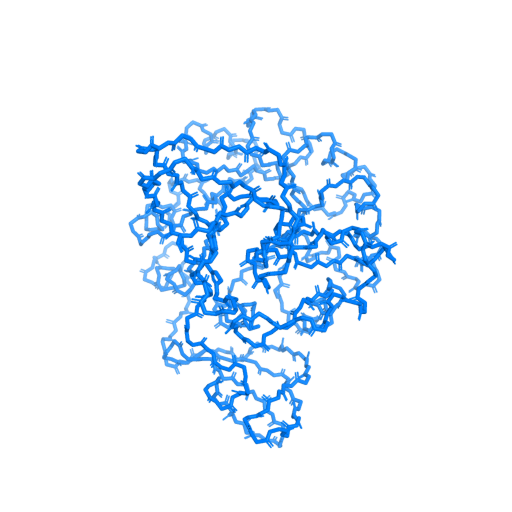89 ? 23.245 -4.556 -23.847 1.00 85.62 289 LYS A CA 1
ATOM 2355 C C . LYS A 1 289 ? 23.764 -3.164 -23.498 1.00 85.62 289 LYS A C 1
ATOM 2357 O O . LYS A 1 289 ? 24.579 -2.623 -24.238 1.00 85.62 289 LYS A O 1
ATOM 2362 N N . LYS A 1 290 ? 23.339 -2.596 -22.367 1.00 86.62 290 LYS A N 1
ATOM 2363 C CA . LYS A 1 290 ? 23.749 -1.266 -21.906 1.00 86.62 290 LYS A CA 1
ATOM 2364 C C . LYS A 1 290 ? 24.708 -1.384 -20.724 1.00 86.62 290 LYS A C 1
ATOM 2366 O O . LYS A 1 290 ? 24.295 -1.609 -19.591 1.00 86.62 290 LYS A O 1
ATOM 2371 N N . ASN A 1 291 ? 26.007 -1.272 -20.986 1.00 88.62 291 ASN A N 1
ATOM 2372 C CA . ASN A 1 291 ? 27.030 -1.262 -19.937 1.00 88.62 291 ASN A CA 1
ATOM 2373 C C . ASN A 1 291 ? 27.015 0.092 -19.207 1.00 88.62 291 ASN A C 1
ATOM 2375 O O . ASN A 1 291 ? 26.996 1.129 -19.863 1.00 88.62 291 ASN A O 1
ATOM 2379 N N . SER A 1 292 ? 27.051 0.093 -17.873 1.00 89.12 292 SER A N 1
ATOM 2380 C CA . SER A 1 292 ? 27.083 1.335 -17.087 1.00 89.12 292 SER A CA 1
ATOM 2381 C C . SER A 1 292 ? 28.482 1.954 -16.972 1.00 89.12 292 SER A C 1
ATOM 2383 O O . SER A 1 292 ? 28.642 3.012 -16.374 1.00 89.12 292 SER A O 1
ATOM 2385 N N . GLY A 1 293 ? 29.520 1.274 -17.471 1.00 90.00 293 GLY A N 1
ATOM 2386 C CA . GLY A 1 293 ? 30.928 1.649 -17.299 1.00 90.00 293 GLY A CA 1
ATOM 2387 C C . GLY A 1 293 ? 31.505 1.245 -15.937 1.00 90.00 293 GLY A C 1
ATOM 2388 O O . GLY A 1 293 ? 32.724 1.150 -15.778 1.00 90.00 293 GLY A O 1
ATOM 2389 N N . ARG A 1 294 ? 30.650 0.919 -14.961 1.00 94.06 294 ARG A N 1
ATOM 2390 C CA . ARG A 1 294 ? 31.059 0.474 -13.627 1.00 94.06 294 ARG A CA 1
ATOM 2391 C C . ARG A 1 294 ? 31.438 -1.008 -13.631 1.00 94.06 294 ARG A C 1
ATOM 2393 O O . ARG A 1 294 ? 30.821 -1.845 -14.291 1.00 94.06 294 ARG A O 1
ATOM 2400 N N . LYS A 1 295 ? 32.443 -1.355 -12.824 1.00 95.12 295 LYS A N 1
ATOM 2401 C CA . LYS A 1 295 ? 32.808 -2.743 -12.517 1.00 95.12 295 LYS A CA 1
ATOM 2402 C C . LYS A 1 295 ? 32.858 -2.949 -11.010 1.00 95.12 295 LYS A C 1
ATOM 2404 O O . LYS A 1 295 ? 33.365 -2.097 -10.288 1.00 95.12 295 LYS A O 1
ATOM 2409 N N . LEU A 1 296 ? 32.371 -4.094 -10.557 1.00 95.44 296 LEU A N 1
ATOM 2410 C CA . LEU A 1 296 ? 32.445 -4.528 -9.166 1.00 95.44 296 LEU A CA 1
ATOM 2411 C C . LEU A 1 296 ? 33.664 -5.430 -8.973 1.00 95.44 296 LEU A C 1
ATOM 2413 O O . LEU A 1 296 ? 34.053 -6.158 -9.892 1.00 95.44 296 LEU A O 1
ATOM 2417 N N . ALA A 1 297 ? 34.282 -5.356 -7.796 1.00 95.38 297 ALA A N 1
ATOM 2418 C CA . ALA A 1 297 ? 35.487 -6.112 -7.473 1.00 95.38 297 ALA A CA 1
ATOM 2419 C C . ALA A 1 297 ? 35.225 -7.627 -7.423 1.00 95.38 297 ALA A C 1
ATOM 2421 O O . ALA A 1 297 ? 34.128 -8.074 -7.076 1.00 95.38 297 ALA A O 1
ATOM 2422 N N . ALA A 1 298 ? 36.253 -8.417 -7.743 1.00 95.25 298 ALA A N 1
ATOM 2423 C CA . ALA A 1 298 ? 36.230 -9.854 -7.489 1.00 95.25 298 ALA A CA 1
ATOM 2424 C C . ALA A 1 298 ? 36.159 -10.128 -5.976 1.00 95.25 298 ALA A C 1
ATOM 2426 O O . ALA A 1 298 ? 36.622 -9.323 -5.173 1.00 95.25 298 ALA A O 1
ATOM 2427 N N . ASN A 1 299 ? 35.572 -11.262 -5.610 1.00 95.00 299 ASN A N 1
ATOM 2428 C CA . ASN A 1 299 ? 35.306 -11.728 -4.250 1.00 95.00 299 ASN A CA 1
ATOM 2429 C C . ASN A 1 299 ? 34.464 -10.770 -3.389 1.00 95.00 299 ASN A C 1
ATOM 2431 O O . ASN A 1 299 ? 34.417 -10.914 -2.171 1.00 95.00 299 ASN A O 1
ATOM 2435 N N . SER A 1 300 ? 33.758 -9.817 -4.008 1.00 94.94 300 SER A N 1
AT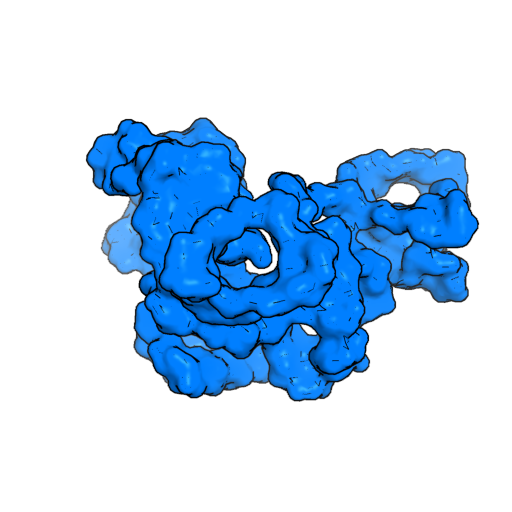OM 2436 C CA . SER A 1 300 ? 32.798 -8.960 -3.308 1.00 94.94 300 SER A CA 1
ATOM 2437 C C . SER A 1 300 ? 31.428 -9.635 -3.195 1.00 94.94 300 SER A C 1
ATOM 2439 O O . SER A 1 300 ? 31.024 -10.400 -4.076 1.00 94.94 300 SER A O 1
ATOM 2441 N N . ALA A 1 301 ? 30.715 -9.355 -2.103 1.00 95.00 301 ALA A N 1
ATOM 2442 C CA . ALA A 1 301 ? 29.392 -9.901 -1.828 1.00 95.00 301 ALA A CA 1
ATOM 2443 C C . ALA A 1 301 ? 28.331 -8.799 -1.914 1.00 95.00 301 ALA A C 1
ATOM 2445 O O . ALA A 1 301 ? 28.485 -7.746 -1.299 1.00 95.00 301 ALA A O 1
ATOM 2446 N N . TRP A 1 302 ? 27.255 -9.057 -2.651 1.00 92.88 302 TRP A N 1
ATOM 2447 C CA . TRP A 1 302 ? 26.206 -8.077 -2.928 1.00 92.88 302 TRP A CA 1
ATOM 2448 C C . TRP A 1 302 ? 24.836 -8.648 -2.626 1.00 92.88 302 TRP A C 1
ATOM 2450 O O . TRP A 1 302 ? 24.589 -9.824 -2.885 1.00 92.88 302 TRP A O 1
ATOM 2460 N N . ASN A 1 303 ? 23.941 -7.805 -2.123 1.00 87.81 303 ASN A N 1
ATOM 2461 C CA . ASN A 1 303 ? 22.528 -8.143 -2.108 1.00 87.81 303 ASN A CA 1
ATOM 2462 C C . ASN A 1 303 ? 21.986 -8.020 -3.532 1.00 87.81 303 ASN A C 1
ATOM 2464 O O . ASN A 1 303 ? 22.277 -7.044 -4.224 1.00 87.81 303 ASN A O 1
ATOM 2468 N N . TYR A 1 304 ? 21.215 -9.010 -3.965 1.00 87.88 304 TYR A N 1
ATOM 2469 C CA . TYR A 1 304 ? 20.412 -8.914 -5.172 1.00 87.88 304 TYR A CA 1
ATOM 2470 C C . TYR A 1 304 ? 18.929 -8.870 -4.807 1.00 87.88 304 TYR A C 1
ATOM 2472 O O . TYR A 1 304 ? 18.525 -9.379 -3.763 1.00 87.88 304 TYR A O 1
ATOM 2480 N N . PHE A 1 305 ? 18.134 -8.246 -5.671 1.00 76.06 305 PHE A N 1
ATOM 2481 C CA . PHE A 1 305 ? 16.719 -7.944 -5.446 1.00 76.06 305 PHE A CA 1
ATOM 2482 C C . PHE A 1 305 ? 15.810 -8.480 -6.557 1.00 76.06 305 PHE A C 1
ATOM 2484 O O . PHE A 1 305 ? 14.591 -8.476 -6.418 1.00 76.06 305 PHE A O 1
ATOM 2491 N N . ALA A 1 306 ? 16.389 -8.950 -7.663 1.00 76.38 306 ALA A N 1
ATOM 2492 C CA . ALA A 1 306 ? 15.676 -9.672 -8.706 1.00 76.38 306 ALA A CA 1
ATOM 2493 C C . ALA A 1 306 ? 16.632 -10.596 -9.463 1.00 76.38 306 ALA A C 1
ATOM 2495 O O . ALA A 1 306 ? 17.833 -10.328 -9.558 1.00 76.38 306 ALA A O 1
ATOM 2496 N N . VAL A 1 307 ? 16.080 -11.662 -10.047 1.00 83.31 307 VAL A N 1
ATOM 2497 C CA . VAL A 1 307 ? 16.813 -12.587 -10.917 1.00 83.31 307 VAL A CA 1
ATOM 2498 C C . VAL A 1 307 ? 16.051 -12.755 -12.218 1.00 83.31 307 VAL A C 1
ATOM 2500 O O . VAL A 1 307 ? 14.865 -13.085 -12.209 1.00 83.31 307 VAL A O 1
ATOM 2503 N N . LYS A 1 308 ? 16.742 -12.587 -13.343 1.00 79.62 308 LYS A N 1
ATOM 2504 C CA . LYS A 1 308 ? 16.204 -12.848 -14.677 1.00 79.62 308 LYS A CA 1
ATOM 2505 C C . LYS A 1 308 ? 17.021 -13.875 -15.429 1.00 79.62 308 LYS A C 1
ATOM 2507 O O . LYS A 1 308 ? 18.238 -13.909 -15.308 1.00 79.62 308 LYS A O 1
ATOM 2512 N N . LYS A 1 309 ? 16.345 -14.672 -16.255 1.00 81.69 309 LYS A N 1
ATOM 2513 C CA . LYS A 1 309 ? 16.987 -15.484 -17.289 1.00 81.69 309 LYS A CA 1
ATOM 2514 C C . LYS A 1 309 ? 16.742 -14.827 -18.642 1.00 81.69 309 LYS A C 1
ATOM 2516 O O . LYS A 1 309 ? 15.588 -14.674 -19.030 1.00 81.69 309 LYS A O 1
ATOM 2521 N N . ILE A 1 310 ? 17.808 -14.421 -19.325 1.00 78.12 310 ILE A N 1
ATOM 2522 C CA . ILE A 1 310 ? 17.760 -13.830 -20.669 1.00 78.12 310 ILE A CA 1
ATOM 2523 C C . ILE A 1 310 ? 18.815 -14.528 -21.521 1.00 78.12 310 ILE A C 1
ATOM 2525 O O . ILE A 1 310 ? 19.974 -14.598 -21.118 1.00 78.12 310 ILE A O 1
ATOM 2529 N N . ASP A 1 311 ? 18.409 -15.082 -22.665 1.00 80.00 311 ASP A N 1
ATOM 2530 C CA . ASP A 1 311 ? 19.287 -15.777 -23.619 1.00 80.00 311 ASP A CA 1
ATOM 2531 C C . ASP A 1 311 ? 20.202 -16.827 -22.954 1.00 80.00 311 ASP A C 1
ATOM 2533 O O . ASP A 1 311 ? 21.414 -16.870 -23.171 1.00 80.00 311 ASP A O 1
ATOM 2537 N N . GLY A 1 312 ? 19.629 -17.631 -22.050 1.00 81.62 312 GLY A N 1
ATOM 2538 C CA . GLY A 1 312 ? 20.347 -18.671 -21.302 1.00 81.62 312 GLY A CA 1
ATOM 2539 C C . GLY A 1 312 ? 21.265 -18.165 -20.179 1.00 81.62 312 GLY A C 1
ATOM 2540 O O . GLY A 1 312 ? 21.852 -18.976 -19.468 1.00 81.62 312 GLY A O 1
ATOM 2541 N N . LYS A 1 313 ? 21.374 -16.848 -19.973 1.00 84.06 313 LYS A N 1
ATOM 2542 C CA . LYS A 1 313 ? 22.202 -16.226 -18.928 1.00 84.06 313 LYS A CA 1
ATOM 2543 C C . LYS A 1 313 ? 21.357 -15.769 -17.749 1.00 84.06 313 LYS A C 1
ATOM 2545 O O . LYS A 1 313 ? 20.216 -15.346 -17.927 1.00 84.06 313 LYS A O 1
ATOM 2550 N N . THR A 1 314 ? 21.947 -15.798 -16.555 1.00 89.75 314 THR A N 1
ATOM 2551 C CA . THR A 1 314 ? 21.298 -15.310 -15.334 1.00 89.75 314 THR A CA 1
ATOM 2552 C C . THR A 1 314 ? 21.767 -13.889 -15.019 1.00 89.75 314 THR A C 1
ATOM 2554 O O . THR A 1 314 ? 22.963 -13.632 -14.871 1.00 89.75 314 THR A O 1
ATOM 2557 N N . ALA A 1 315 ? 20.817 -12.961 -14.938 1.00 89.25 315 ALA A N 1
ATOM 2558 C CA . ALA A 1 315 ? 21.017 -11.572 -14.549 1.00 89.25 315 ALA A CA 1
ATOM 2559 C C . ALA A 1 315 ? 20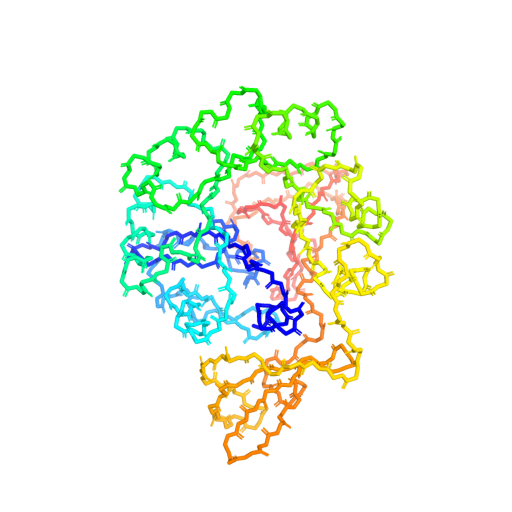.534 -11.364 -13.113 1.00 89.25 315 ALA A C 1
ATOM 2561 O O . ALA A 1 315 ? 19.397 -11.717 -12.797 1.00 89.25 315 ALA A O 1
ATOM 2562 N N . TYR A 1 316 ? 21.366 -10.758 -12.271 1.00 90.50 316 TYR A N 1
ATOM 2563 C CA . TYR A 1 316 ? 21.013 -10.389 -10.900 1.00 90.50 316 TYR A CA 1
ATOM 2564 C C . TYR A 1 316 ? 20.922 -8.867 -10.798 1.00 90.50 316 TYR A C 1
ATOM 2566 O O . TYR A 1 316 ? 21.865 -8.171 -11.178 1.00 90.50 316 TYR A O 1
ATOM 2574 N N . ASN A 1 317 ? 19.796 -8.350 -10.307 1.00 87.81 317 ASN A N 1
ATOM 2575 C CA . ASN A 1 317 ? 19.618 -6.922 -10.047 1.00 87.81 317 ASN A CA 1
ATOM 2576 C C . ASN A 1 317 ? 20.142 -6.581 -8.652 1.00 87.81 317 ASN A C 1
ATOM 2578 O O . ASN A 1 317 ? 19.736 -7.218 -7.688 1.00 87.81 317 ASN A O 1
ATOM 2582 N N . LEU A 1 318 ? 20.998 -5.573 -8.541 1.00 88.19 318 LEU A N 1
ATOM 2583 C CA . LEU A 1 318 ? 21.609 -5.109 -7.293 1.00 88.19 318 LEU A CA 1
ATOM 2584 C C . LEU A 1 318 ? 20.945 -3.830 -6.744 1.00 88.19 318 LEU A C 1
ATOM 2586 O O . LEU A 1 318 ? 21.515 -3.169 -5.881 1.00 88.19 318 LEU A O 1
ATOM 2590 N N . GLY A 1 319 ? 19.758 -3.479 -7.249 1.00 74.56 319 GLY A N 1
ATOM 2591 C CA . GLY A 1 319 ? 19.001 -2.278 -6.895 1.00 74.56 319 GLY A CA 1
ATOM 2592 C C . GLY A 1 319 ? 19.027 -1.223 -8.006 1.00 74.56 319 GLY A C 1
ATOM 2593 O O . GLY A 1 319 ? 20.078 -0.936 -8.589 1.00 74.56 319 GLY A O 1
ATOM 2594 N N . GLY A 1 320 ? 17.862 -0.638 -8.302 1.00 74.81 320 GLY A N 1
ATOM 2595 C CA . GLY A 1 320 ? 17.692 0.320 -9.400 1.00 74.81 320 GLY A CA 1
ATOM 2596 C C . GLY A 1 320 ? 18.075 -0.278 -10.760 1.00 74.81 320 GLY A C 1
ATOM 2597 O O . GLY A 1 320 ? 17.845 -1.459 -11.022 1.00 74.81 320 GLY A O 1
ATOM 2598 N N . SER A 1 321 ? 18.716 0.519 -11.615 1.00 80.12 321 SER A N 1
ATOM 2599 C CA . SER A 1 321 ? 19.235 0.105 -12.926 1.00 80.12 321 SER A CA 1
ATOM 2600 C C . SER A 1 321 ? 20.643 -0.503 -12.815 1.00 80.12 321 SER A C 1
ATOM 2602 O O . SER A 1 321 ? 21.580 -0.054 -13.475 1.00 80.12 321 SER A O 1
ATOM 2604 N N . GLN A 1 322 ? 20.852 -1.458 -11.907 1.00 88.50 322 GLN A N 1
ATOM 2605 C CA . GLN A 1 322 ? 22.148 -2.123 -11.732 1.00 88.50 322 GLN A CA 1
ATOM 2606 C C . GLN A 1 322 ? 21.979 -3.628 -11.861 1.00 88.50 322 GLN A C 1
ATOM 2608 O O . GLN A 1 322 ? 21.480 -4.294 -10.960 1.00 88.50 322 GLN A O 1
ATOM 2613 N N . TRP A 1 323 ? 22.429 -4.171 -12.982 1.00 91.00 323 TRP A N 1
ATOM 2614 C CA . TRP A 1 323 ? 22.362 -5.586 -13.306 1.00 91.00 323 TRP A CA 1
ATOM 2615 C C . TRP A 1 323 ? 23.757 -6.152 -13.498 1.00 91.00 323 TRP A C 1
ATOM 2617 O O . TRP A 1 323 ? 24.622 -5.534 -14.111 1.00 91.00 323 TRP A O 1
ATOM 2627 N N . ILE A 1 324 ? 23.979 -7.357 -12.999 1.00 93.00 324 ILE A N 1
ATOM 2628 C CA . ILE A 1 324 ? 25.222 -8.090 -13.209 1.00 93.00 324 ILE A CA 1
ATOM 2629 C C . ILE A 1 324 ? 24.931 -9.449 -13.824 1.00 93.00 324 ILE A C 1
ATOM 2631 O O . ILE A 1 324 ? 23.871 -10.040 -13.607 1.00 93.00 324 ILE A O 1
ATOM 2635 N N . ARG A 1 325 ? 25.896 -9.945 -14.594 1.00 91.06 325 ARG A N 1
ATOM 2636 C CA . ARG A 1 325 ? 25.853 -11.284 -15.176 1.00 91.06 325 ARG A CA 1
ATOM 2637 C C . ARG A 1 325 ? 26.671 -12.239 -14.324 1.00 91.06 325 ARG A C 1
ATOM 2639 O O . ARG A 1 325 ? 27.827 -11.922 -14.031 1.00 91.06 325 ARG A O 1
ATOM 2646 N N . GLN A 1 326 ? 26.112 -13.408 -14.022 1.00 77.69 326 GLN A N 1
ATOM 2647 C CA . GLN A 1 326 ? 26.884 -14.533 -13.496 1.00 77.69 326 GLN A CA 1
ATOM 2648 C C . GLN A 1 326 ? 27.068 -15.615 -14.552 1.00 77.69 326 GLN A C 1
ATOM 2650 O O . GLN A 1 326 ? 26.078 -15.921 -15.257 1.00 77.69 326 GLN A O 1
#

Secondary structure (DSSP, 8-state):
-HHHHHHTTT-SEEEEEEEE-TTS-EEE-SSSBTTTTT----BGGGS-HHHHTT-B-TTSPBP-BHHHHHHHHTTS--EEEEE--SHHHHHHHHHHHHHTT-GGGEEEEES-HHHHHHHHHH-TTS-EEEESS-TT--TT-SEEEESS--HHHHHHHHHTT-EEEEE---SHHHHHHHSSGGGT--EEE-S-HHHHHHHHHH-SSS----BTTB-PPEEEEEEEEBTTS-EEEEEEEEEETTEEEEEETTTEEEEGGGBTT--SS------EEEEESS-EEEESSTTS-SEEEEEEPTTEEEEE-EEEEETTEEEEE-SSS-EEE-

Organism: NCBI:txid2107999

InterPro domains:
  IPR017946 PLC-like phosphodiesterase, TIM beta/alpha-barrel domain superfamily [G3DSA:3.20.20.190] (1-205)
  IPR017946 PLC-like phosphodiesterase, TIM beta/alpha-barrel domain superfamily [SSF51695] (1-200)
  IPR024968 S-layer protein, C-terminal domain, lactobacillus [PF03217] (267-325)
  IPR030395 Glycerophosphodiester phosphodiesterase domain [PF03009] (2-194)
  IPR030395 Glycerophosphodiester phosphodiesterase domain [PS51704] (1-200)

pLDDT: mean 87.94, std 10.52, range [41.09, 98.38]

Radius of gyration: 21.49 Å; chains: 1; bounding box: 62×45×51 Å

Foldseek 3Di:
DLVLLLVQLVDQEDEFEWDAACVGFIWTDPDQACCQFQNFGDGRHDHDPVVQQVGAGPLRHGIDTVLNVCQFCLQFNHAYEYEQPDDSSLVSVVVSCVVSVRQVRYEYEYCDLVSQVVSCVVRVSHAYEHEDDDLVPNVRHQEYEYQDADLVSLVVCVVVNHAYEHEPQEDLVSLLVCPDVSSSHPYYHYSCSNSNSVSLCVDDPNHDPDDLADDDWTFTWDWFAFLVRDIFIFGTWHHHNNWIWTATPPGDTDTLVRGNSRDSDDDPQPKDKDFAQAWWWWALHQQNPHTPPDTDHHRDMAIFRHWDQDPNWIWTHRDRSTITTD